Protein AF-S8B6W5-F1 (afdb_monomer_lite)

Radius of gyration: 23.23 Å; chains: 1; bounding box: 70×68×60 Å

InterPro domains:
  IPR003615 HNH nuclease [PF13391] (8-62)

pLDDT: mean 71.56, std 19.79, range [30.16, 94.44]

Sequence (259 aa):
MGEYLDSDLVVASHLFAWGHGQDAMDAIFGRKAQSELFSPRNGLLLPVHIEKVFDIGKLAIVPHLPESTCMSIETIKTWLLNEPRDYQVKILDQKWDRLDDRVYRLHPLTFRDLDGRKLQFRTSFRPSARYVYFHYCIQVLRHAWQHNEAKAGQRAADSLKHEDGRPFWCTPGRYLPKNMLLAFVEELGHEYKPLLQGASCPTVGNSDLLLEVAANQVKNRSSILDTNQEAPEDEQSTDDDGSNGDDLSFEYSSWVEKD

Organism: Penicillium oxalicum (strain 114-2 / CGMCC 5302) (NCBI:txid933388)

Foldseek 3Di:
DADDDDPVQKDWAFLQDCVVPQVLVCLWFNDDPDRCSPPLQGTDIDGPLVSLCLLLLQKAKEFQFDPVCLQPQVRLVVQVPDAPTKIAMAGLDPPDPQQCPASDPPDNHGVVNRHSGIDDDPDSRDHHPLSSLLSNLLSLLSQQVVVCVVDVDDQSLQSQADVVSAHPYQHQADRGALLLQVLSVVSRDDPCVRVSSHHDDPDPRDNVSSVVSSVCSSVVSVVVVVVPPDDDDPDDDDDDDDDDDDDDDDDDDDDDDDD

Secondary structure (DSSP, 8-state):
--S---GGGEEEEESS-GGGHHHHHHHHH---SS--TTSGGGEEEEEHHHHHHHHTTSEEEEE---TTTTT-HHHHHHHHHSSSPPEEEEES-TT-TTTTSBSSTTS--BSGGGTTPBPP-SSS----HHHHHHHHHHHHHHHHHHHHTT-TT--HHHHTB-TTS-BS------SB-HHHHHHHHHHH-S--TTGGGGB-S-----HHHHHHHHHHHHHHHHHHHHTTS------------------------------

Structure (mmCIF, N/CA/C/O backbone):
data_AF-S8B6W5-F1
#
_entry.id   AF-S8B6W5-F1
#
loop_
_atom_site.group_PDB
_atom_site.id
_atom_site.type_symbol
_atom_site.label_atom_id
_atom_site.label_alt_id
_atom_site.label_comp_id
_atom_site.label_asym_id
_atom_site.label_entity_id
_atom_site.label_seq_id
_atom_site.pdbx_PDB_ins_code
_atom_site.Cartn_x
_atom_site.Cartn_y
_atom_site.Cartn_z
_atom_site.occupancy
_atom_site.B_iso_or_equiv
_atom_site.auth_seq_id
_atom_site.auth_comp_id
_atom_site.auth_asym_id
_atom_site.auth_atom_id
_atom_site.pdbx_PDB_model_num
ATOM 1 N N . MET A 1 1 ? -7.396 -2.312 -14.404 1.00 62.31 1 MET A N 1
ATOM 2 C CA . MET A 1 1 ? -7.922 -2.306 -13.015 1.00 62.31 1 MET A CA 1
ATOM 3 C C . MET A 1 1 ? -9.309 -1.679 -13.066 1.00 62.31 1 MET A C 1
ATOM 5 O O . MET A 1 1 ? -9.377 -0.463 -13.177 1.00 62.31 1 MET A O 1
ATOM 9 N N . GLY A 1 2 ? -10.379 -2.485 -13.094 1.00 70.88 2 GLY A N 1
ATOM 10 C CA . GLY A 1 2 ? -11.766 -2.006 -13.276 1.00 70.88 2 GLY A CA 1
ATOM 11 C C . GLY A 1 2 ? -12.591 -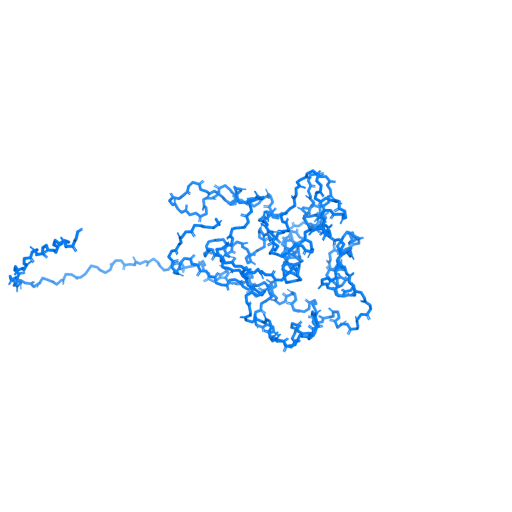2.752 -14.334 1.00 70.88 2 GLY A C 1
ATOM 12 O O . GLY A 1 2 ? -13.804 -2.579 -14.403 1.00 70.88 2 GLY A O 1
ATOM 13 N N . GLU A 1 3 ? -11.942 -3.604 -15.124 1.00 78.62 3 GLU A N 1
ATOM 14 C CA . GLU A 1 3 ? -12.577 -4.456 -16.133 1.00 78.62 3 GLU A CA 1
ATOM 15 C C . GLU A 1 3 ? -13.276 -5.670 -15.500 1.00 78.62 3 GLU A C 1
ATOM 17 O O . GLU A 1 3 ? -12.965 -6.067 -14.373 1.00 78.62 3 GLU A O 1
ATOM 22 N N . TYR A 1 4 ? -14.239 -6.248 -16.226 1.00 80.56 4 TYR A N 1
ATOM 23 C CA . TYR A 1 4 ? -14.766 -7.572 -15.898 1.00 80.56 4 TYR A CA 1
ATOM 24 C C . TYR A 1 4 ? -13.716 -8.614 -16.272 1.00 80.56 4 TYR A C 1
ATOM 26 O O . TYR A 1 4 ? -13.235 -8.627 -17.401 1.00 80.56 4 TYR A O 1
ATOM 34 N N . LEU A 1 5 ? -13.370 -9.456 -15.309 1.00 84.44 5 LEU A N 1
ATOM 35 C CA . LEU A 1 5 ? -12.500 -10.607 -15.484 1.00 84.44 5 LEU A CA 1
ATOM 36 C C . LEU A 1 5 ? -13.238 -11.829 -14.953 1.00 84.44 5 LEU A C 1
ATOM 38 O O . LEU A 1 5 ? -14.066 -11.696 -14.043 1.00 84.44 5 LEU A O 1
ATOM 42 N N . ASP A 1 6 ? -12.909 -12.989 -15.503 1.00 86.75 6 ASP A N 1
ATOM 43 C CA . ASP A 1 6 ? -13.403 -14.260 -14.996 1.00 86.75 6 ASP A CA 1
ATOM 44 C C . ASP A 1 6 ? -12.925 -14.481 -13.554 1.00 86.75 6 ASP A C 1
ATOM 46 O O . ASP A 1 6 ? -11.891 -13.958 -13.121 1.00 86.75 6 ASP A O 1
ATOM 50 N N . SER A 1 7 ? -13.727 -15.196 -12.763 1.00 87.19 7 SER A N 1
ATOM 51 C CA . SER A 1 7 ? -13.508 -15.313 -11.316 1.00 87.19 7 SER A CA 1
ATOM 52 C C . SER A 1 7 ? -12.195 -16.006 -10.954 1.00 87.19 7 SER A C 1
ATOM 54 O O . SER A 1 7 ? -11.625 -15.721 -9.908 1.00 87.19 7 SER A O 1
ATOM 56 N N . ASP A 1 8 ? -11.718 -16.902 -11.812 1.00 90.38 8 ASP A N 1
ATOM 57 C CA . ASP A 1 8 ? -10.438 -17.606 -11.699 1.00 90.38 8 ASP A CA 1
ATOM 58 C C . ASP A 1 8 ? -9.225 -16.692 -11.945 1.00 90.38 8 ASP A C 1
ATOM 60 O O . ASP A 1 8 ? -8.121 -16.978 -11.481 1.00 90.38 8 ASP A O 1
ATOM 64 N N . LEU A 1 9 ? -9.427 -15.550 -12.607 1.00 90.00 9 LEU A N 1
ATOM 65 C CA . LEU A 1 9 ? -8.389 -14.556 -12.874 1.00 90.00 9 LEU A CA 1
ATOM 66 C C . LEU A 1 9 ? -8.309 -13.454 -11.809 1.00 90.00 9 LEU A C 1
ATOM 68 O O . LEU A 1 9 ? -7.485 -12.542 -11.946 1.00 90.00 9 LEU A O 1
ATOM 72 N N . VAL A 1 10 ? -9.118 -13.521 -10.745 1.00 91.88 10 VAL A N 1
ATOM 73 C CA . VAL A 1 10 ? -9.193 -12.505 -9.684 1.00 91.88 10 VAL A CA 1
ATOM 74 C C . VAL A 1 10 ? -8.982 -13.125 -8.304 1.00 91.88 10 VAL A C 1
ATOM 76 O O . VAL A 1 10 ? -9.599 -14.121 -7.946 1.00 91.88 10 VAL A O 1
ATOM 79 N N . VAL A 1 11 ? -8.148 -12.485 -7.483 1.00 93.31 11 VAL A N 1
ATOM 80 C CA . VAL A 1 11 ? -7.807 -12.929 -6.126 1.00 93.31 11 VAL A CA 1
ATOM 81 C C . VAL A 1 11 ? -8.110 -11.833 -5.108 1.00 93.31 11 VAL A C 1
ATOM 83 O O . VAL A 1 11 ? -7.894 -10.644 -5.353 1.00 93.31 11 VAL A O 1
ATOM 86 N N . ALA A 1 12 ? -8.594 -12.242 -3.932 1.00 92.75 12 ALA A N 1
ATOM 87 C CA . ALA A 1 12 ? -8.722 -11.384 -2.759 1.00 92.75 12 ALA A CA 1
ATOM 88 C C . ALA A 1 12 ? -7.369 -11.248 -2.039 1.00 92.75 12 ALA A C 1
ATOM 90 O O . ALA A 1 12 ? -7.052 -11.975 -1.094 1.00 92.75 12 ALA A O 1
ATOM 91 N N . SER A 1 13 ? -6.564 -10.295 -2.501 1.00 93.44 13 SER A N 1
ATOM 92 C CA . SER A 1 13 ? -5.251 -9.989 -1.942 1.00 93.44 13 SER A CA 1
ATOM 93 C C . SER A 1 13 ? -5.382 -9.302 -0.585 1.00 93.44 13 SER A C 1
ATOM 95 O O . SER A 1 13 ? -5.996 -8.239 -0.474 1.00 93.44 13 SER A O 1
ATOM 97 N N . HIS A 1 14 ? -4.750 -9.869 0.441 1.00 93.31 14 HIS A N 1
ATOM 98 C CA . HIS A 1 14 ? -4.708 -9.289 1.785 1.00 93.31 14 HIS A CA 1
ATOM 99 C C . HIS A 1 14 ? -3.591 -8.243 1.911 1.00 93.31 14 HIS A C 1
ATOM 101 O O . HIS A 1 14 ? -2.459 -8.489 1.488 1.00 93.31 14 HIS A O 1
ATOM 107 N N . LEU A 1 15 ? -3.897 -7.107 2.544 1.00 93.38 15 LEU A N 1
ATOM 108 C CA . LEU A 1 15 ? -2.944 -6.032 2.848 1.00 93.38 15 LEU A CA 1
ATOM 109 C C . LEU A 1 15 ? -2.108 -6.364 4.094 1.00 93.38 15 LEU A C 1
ATOM 111 O O . LEU A 1 15 ? -0.880 -6.289 4.074 1.00 93.38 15 LEU A O 1
ATOM 115 N N . PHE A 1 16 ? -2.774 -6.778 5.170 1.00 91.94 16 PHE A N 1
ATOM 116 C CA . PHE A 1 16 ? -2.162 -7.439 6.317 1.00 91.94 16 PHE A CA 1
ATOM 117 C C . PHE A 1 16 ? -2.365 -8.946 6.176 1.00 91.94 16 PHE A C 1
ATOM 119 O O . PHE A 1 16 ? -3.510 -9.401 6.077 1.00 91.94 16 PHE A O 1
ATOM 126 N N . ALA A 1 17 ? -1.275 -9.716 6.140 1.00 90.75 17 ALA A N 1
ATOM 127 C CA . ALA A 1 17 ? -1.352 -11.145 5.868 1.00 90.75 17 ALA A CA 1
ATOM 128 C C . ALA A 1 17 ? -2.158 -11.882 6.949 1.00 90.75 17 ALA A C 1
ATOM 130 O O . ALA A 1 17 ? -1.904 -11.751 8.147 1.00 90.75 17 ALA A O 1
ATOM 131 N N . TRP A 1 18 ? -3.122 -12.693 6.509 1.00 88.62 18 TRP A N 1
ATOM 132 C CA . TRP A 1 18 ? -4.035 -13.406 7.404 1.00 88.62 18 TRP A CA 1
ATOM 133 C C . TRP A 1 18 ? -3.310 -14.363 8.363 1.00 88.62 18 TRP A C 1
ATOM 135 O O . TRP A 1 18 ? -3.776 -14.567 9.481 1.00 88.62 18 TRP A O 1
ATOM 145 N N . GLY A 1 19 ? -2.148 -14.893 7.959 1.00 87.88 19 GLY A N 1
ATOM 146 C CA . GLY A 1 19 ? -1.342 -15.825 8.754 1.00 87.88 19 GLY A CA 1
ATOM 147 C C . GLY A 1 19 ? -0.817 -15.254 10.076 1.00 87.88 19 GLY A C 1
ATOM 148 O O . GLY A 1 19 ? -0.463 -16.022 10.961 1.00 87.88 19 GLY A O 1
ATOM 149 N N . HIS A 1 20 ? -0.804 -13.929 10.251 1.00 87.12 20 HIS A N 1
ATOM 150 C CA . HIS A 1 20 ? -0.463 -13.310 11.537 1.00 87.12 20 HIS A CA 1
ATOM 151 C C . HIS A 1 20 ? -1.622 -13.334 12.545 1.00 87.12 20 HIS A C 1
ATOM 153 O O . HIS A 1 20 ? -1.403 -13.162 13.741 1.00 87.12 20 HIS A O 1
ATOM 159 N N . GLY A 1 21 ? -2.856 -13.546 12.080 1.00 90.31 21 GLY A N 1
ATOM 160 C CA . GLY A 1 21 ? -4.043 -13.605 12.927 1.00 90.31 21 GLY A CA 1
ATOM 161 C C . GLY A 1 21 ? -4.575 -12.242 13.392 1.00 90.31 21 GLY A C 1
ATOM 162 O O . GLY A 1 21 ? -3.959 -11.187 13.218 1.00 90.31 21 GLY A O 1
ATOM 163 N N . GLN A 1 22 ? -5.774 -12.269 13.986 1.00 91.19 22 GLN A N 1
ATOM 164 C CA . GLN A 1 22 ? -6.473 -11.066 14.453 1.00 91.19 22 GLN A CA 1
ATOM 165 C C . GLN A 1 22 ? -5.770 -10.438 15.663 1.00 91.19 22 GLN A C 1
ATOM 167 O O . GLN A 1 22 ? -5.745 -9.217 15.771 1.00 91.19 22 GLN A O 1
ATOM 172 N N . ASP A 1 23 ? -5.160 -11.244 16.535 1.00 87.19 23 ASP A N 1
ATOM 173 C CA . ASP A 1 23 ? -4.479 -10.748 17.735 1.00 87.19 23 ASP A CA 1
ATOM 174 C C . ASP A 1 23 ? -3.261 -9.884 17.387 1.00 87.19 23 ASP A C 1
ATOM 176 O O . ASP A 1 23 ? -3.079 -8.812 17.964 1.00 87.19 23 ASP A O 1
ATOM 180 N N . ALA A 1 24 ? -2.470 -10.290 16.387 1.00 85.75 24 ALA A N 1
ATOM 181 C CA . ALA A 1 24 ? -1.360 -9.481 15.886 1.00 85.75 24 ALA A CA 1
ATOM 182 C C . ALA A 1 24 ? -1.862 -8.186 15.229 1.00 85.75 24 ALA A C 1
ATOM 184 O O . ALA A 1 24 ? -1.311 -7.110 15.469 1.00 85.75 24 ALA A O 1
ATOM 185 N N . MET A 1 25 ? -2.944 -8.265 14.445 1.00 86.62 25 MET A N 1
ATOM 186 C CA . MET A 1 25 ? -3.579 -7.081 13.862 1.00 86.62 25 MET A CA 1
ATOM 187 C C . MET A 1 25 ? -4.049 -6.107 14.957 1.00 86.62 25 MET A C 1
ATOM 189 O O . MET A 1 25 ? -3.793 -4.906 14.871 1.00 86.62 25 MET A O 1
ATOM 193 N N . ASP A 1 26 ? -4.702 -6.603 16.004 1.00 85.81 26 ASP A N 1
ATOM 194 C CA . ASP A 1 26 ? -5.181 -5.790 17.123 1.00 85.81 26 ASP A CA 1
ATOM 195 C C . ASP A 1 26 ? -4.028 -5.184 17.930 1.00 85.81 26 ASP A C 1
ATOM 197 O O . ASP A 1 26 ? -4.123 -4.032 18.357 1.00 85.81 26 ASP A O 1
ATOM 201 N N . ALA A 1 27 ? -2.932 -5.922 18.115 1.00 81.88 27 ALA A N 1
ATOM 202 C CA . ALA A 1 27 ? -1.740 -5.432 18.800 1.00 81.88 27 ALA A CA 1
ATOM 203 C C . ALA A 1 27 ? -1.057 -4.285 18.033 1.00 81.88 27 ALA A C 1
ATOM 205 O O . ALA A 1 27 ? -0.579 -3.333 18.651 1.00 81.88 27 ALA A O 1
ATOM 206 N N . ILE A 1 28 ? -1.040 -4.350 16.696 1.00 78.00 28 ILE A N 1
ATOM 207 C CA . ILE A 1 28 ? -0.395 -3.348 15.831 1.00 78.00 28 ILE A CA 1
ATOM 208 C C . ILE A 1 28 ? -1.292 -2.122 15.613 1.00 78.00 28 ILE A C 1
ATOM 210 O O . ILE A 1 28 ? -0.843 -0.981 15.732 1.00 78.00 28 ILE A O 1
ATOM 214 N N . PHE A 1 29 ? -2.567 -2.337 15.281 1.00 81.88 29 PHE A N 1
ATOM 215 C CA . PHE A 1 29 ? -3.479 -1.271 14.841 1.00 81.88 29 PHE A CA 1
ATOM 216 C C . PHE A 1 29 ? -4.503 -0.841 15.897 1.00 81.88 29 PHE A C 1
ATOM 218 O O . PHE A 1 29 ? -5.319 0.052 15.630 1.00 81.88 29 PHE A O 1
ATOM 225 N N . GLY A 1 30 ? -4.487 -1.484 17.063 1.00 80.31 30 GLY A N 1
ATOM 226 C CA . GLY A 1 30 ? -5.489 -1.337 18.108 1.00 80.31 30 GLY A CA 1
ATOM 227 C C . GLY A 1 30 ? -6.753 -2.151 17.825 1.00 80.31 30 GLY A C 1
ATOM 228 O O . GLY A 1 30 ? -7.264 -2.182 16.698 1.00 80.31 30 GLY A O 1
ATOM 229 N N . ARG A 1 31 ? -7.296 -2.749 18.890 1.00 79.31 31 ARG A N 1
ATOM 230 C CA . ARG A 1 31 ? -8.543 -3.521 18.860 1.00 79.31 31 ARG A CA 1
ATOM 231 C C . ARG A 1 31 ? -9.713 -2.689 18.330 1.00 79.31 31 ARG A C 1
ATOM 233 O O . ARG A 1 31 ? -9.902 -1.527 18.705 1.00 79.31 31 ARG A O 1
ATOM 240 N N . LYS A 1 32 ? -10.525 -3.303 17.468 1.00 80.06 32 LYS A N 1
ATOM 241 C CA . LYS A 1 32 ? -11.784 -2.742 16.955 1.00 80.06 32 LYS A CA 1
ATOM 242 C C . LYS A 1 32 ? -12.995 -3.502 17.485 1.00 80.06 32 LYS A C 1
ATOM 244 O O . LYS A 1 32 ? -12.870 -4.583 18.041 1.00 80.06 32 LYS A O 1
ATOM 249 N N . ALA A 1 33 ? -14.174 -2.903 17.311 1.00 71.69 33 ALA A N 1
ATOM 250 C CA . ALA A 1 33 ? -15.443 -3.518 17.699 1.00 71.69 33 ALA A CA 1
ATOM 251 C C . ALA A 1 33 ? -15.781 -4.764 16.859 1.00 71.69 33 ALA A C 1
ATOM 253 O O . ALA A 1 33 ? -16.447 -5.666 17.350 1.00 71.69 33 ALA A O 1
ATOM 254 N N . GLN A 1 34 ? -15.318 -4.813 15.606 1.00 85.31 34 GLN A N 1
ATOM 255 C CA . GLN A 1 34 ? -15.460 -5.960 14.710 1.00 85.31 34 GLN A CA 1
ATOM 256 C C . GLN A 1 34 ? -14.081 -6.407 14.225 1.00 85.31 34 GLN A C 1
ATOM 258 O O . GLN A 1 34 ? -13.196 -5.571 14.028 1.00 85.31 34 GLN A O 1
ATOM 263 N N . SER A 1 35 ? -13.921 -7.717 14.026 1.00 89.56 35 SER A N 1
ATOM 264 C CA . SER A 1 35 ? -12.723 -8.297 13.414 1.00 89.56 35 SER A CA 1
ATOM 265 C C . SER A 1 35 ? -12.579 -7.782 11.983 1.00 89.56 35 SER A C 1
ATOM 267 O O . SER A 1 35 ? -13.519 -7.837 11.190 1.00 89.56 35 SER A O 1
ATOM 269 N N . GLU A 1 36 ? -11.397 -7.256 11.664 1.00 91.19 36 GLU A N 1
ATOM 270 C CA . GLU A 1 36 ? -11.115 -6.680 10.347 1.00 91.19 36 GLU A CA 1
ATOM 271 C C . GLU A 1 36 ? -10.209 -7.571 9.482 1.00 91.19 36 GLU A C 1
ATOM 273 O O . GLU A 1 36 ? -10.053 -7.266 8.298 1.00 91.19 36 GLU A O 1
ATOM 278 N N . LEU A 1 37 ? -9.685 -8.689 10.014 1.00 92.25 37 LEU A N 1
ATOM 279 C CA . LEU A 1 37 ? -8.745 -9.580 9.319 1.00 92.25 37 LEU A CA 1
ATOM 280 C C . LEU A 1 37 ? -9.267 -10.063 7.960 1.00 92.25 37 LEU A C 1
ATOM 282 O O . LEU A 1 37 ? -8.573 -9.912 6.958 1.00 92.25 37 LEU A O 1
ATOM 286 N N . PHE A 1 38 ? -10.505 -10.564 7.932 1.00 92.81 38 PHE A N 1
ATOM 287 C CA . PHE A 1 38 ? -11.199 -11.041 6.726 1.00 92.81 38 PHE A CA 1
ATOM 288 C C . PHE A 1 38 ? -12.251 -10.047 6.217 1.00 92.81 38 PHE A C 1
ATOM 290 O O . PHE A 1 38 ? -13.186 -10.408 5.505 1.00 92.81 38 PHE A O 1
ATOM 297 N N . SER A 1 39 ? -12.134 -8.780 6.614 1.00 92.94 39 SER A N 1
ATOM 298 C CA . SER A 1 39 ? -13.048 -7.735 6.159 1.00 92.94 39 SER A CA 1
ATOM 299 C C . SER A 1 39 ? -12.585 -7.147 4.822 1.00 92.94 39 SER A C 1
ATOM 301 O O . SER A 1 39 ? -11.380 -7.102 4.549 1.00 92.94 39 SER A O 1
ATOM 303 N N . PRO A 1 40 ? -13.494 -6.549 4.027 1.00 91.94 40 PRO A N 1
ATOM 304 C CA . PRO A 1 40 ? -13.115 -5.806 2.822 1.00 91.94 40 PRO A CA 1
ATOM 305 C C . PRO A 1 40 ? -12.208 -4.598 3.114 1.00 91.94 40 PRO A C 1
ATOM 307 O O . PRO A 1 40 ? -11.667 -3.990 2.194 1.00 91.94 40 PRO A O 1
ATOM 310 N N . ARG A 1 41 ? -12.014 -4.233 4.390 1.00 91.75 41 ARG A N 1
ATOM 311 C CA . ARG A 1 41 ? -11.084 -3.174 4.784 1.00 91.75 41 ARG A CA 1
ATOM 312 C C . ARG A 1 41 ? -9.626 -3.624 4.690 1.00 91.75 41 ARG A C 1
ATOM 314 O O . ARG A 1 41 ? -8.772 -2.767 4.484 1.00 91.75 41 ARG A O 1
ATOM 321 N N . ASN A 1 42 ? -9.342 -4.918 4.840 1.00 94.44 42 ASN A N 1
ATOM 322 C CA . ASN A 1 42 ? -7.991 -5.490 4.816 1.00 94.44 42 ASN A CA 1
ATOM 323 C C . ASN A 1 42 ? -7.630 -6.137 3.463 1.00 94.44 42 ASN A C 1
ATOM 325 O O . ASN A 1 42 ? -6.625 -6.837 3.358 1.00 94.44 42 ASN A O 1
ATOM 329 N N . GLY A 1 43 ? -8.428 -5.925 2.415 1.00 92.81 43 GLY A N 1
ATOM 330 C CA . GLY A 1 43 ? -8.213 -6.608 1.144 1.00 92.81 43 GLY A CA 1
ATOM 331 C C . GLY A 1 43 ? -8.515 -5.773 -0.088 1.00 92.81 43 GLY A C 1
ATOM 332 O O . GLY A 1 43 ? -9.204 -4.753 -0.033 1.00 92.81 43 GLY A O 1
ATOM 333 N N . LEU A 1 44 ? -7.982 -6.243 -1.211 1.00 93.25 44 LEU A N 1
ATOM 334 C CA . LEU A 1 44 ? -8.244 -5.749 -2.555 1.00 93.25 44 LEU A CA 1
ATOM 335 C C . LEU A 1 44 ? -8.532 -6.934 -3.474 1.00 93.25 44 LEU A C 1
ATOM 337 O O . LEU A 1 44 ? -7.862 -7.958 -3.393 1.00 93.25 44 LEU A O 1
ATOM 341 N N . LEU A 1 45 ? -9.501 -6.776 -4.373 1.00 92.50 45 LEU A N 1
ATOM 342 C CA . LEU A 1 45 ? -9.664 -7.700 -5.492 1.00 92.50 45 LEU A CA 1
ATOM 343 C C . LEU A 1 45 ? -8.687 -7.289 -6.588 1.00 92.50 45 LEU A C 1
ATOM 345 O O . LEU A 1 45 ? -8.804 -6.192 -7.139 1.00 92.50 45 LEU A O 1
ATOM 349 N N . LEU A 1 46 ? -7.715 -8.152 -6.867 1.00 92.56 46 LEU A N 1
ATOM 350 C CA . LEU A 1 46 ? -6.663 -7.910 -7.844 1.00 92.56 46 LEU A CA 1
ATOM 351 C C . LEU A 1 46 ? -6.630 -9.040 -8.874 1.00 92.56 46 LEU A C 1
ATOM 353 O O . LEU A 1 46 ? -6.839 -10.197 -8.516 1.00 92.56 46 LEU A O 1
ATOM 357 N N . PRO A 1 47 ? -6.331 -8.734 -10.144 1.00 92.62 47 PRO A N 1
ATOM 358 C CA . PRO A 1 47 ? -6.023 -9.767 -11.119 1.00 92.62 47 PRO A CA 1
ATOM 359 C C . PRO A 1 47 ? -4.795 -10.577 -10.695 1.00 92.62 47 PRO A C 1
ATOM 361 O O . PRO A 1 47 ? -3.821 -9.982 -10.229 1.00 92.62 47 PRO A O 1
ATOM 364 N N . VAL A 1 48 ? -4.799 -11.895 -10.916 1.00 92.44 48 VAL A N 1
ATOM 365 C CA . VAL A 1 48 ? -3.727 -12.821 -10.476 1.00 92.44 48 VAL A CA 1
ATOM 366 C C . VAL A 1 48 ? -2.331 -12.338 -10.891 1.00 92.44 48 VAL A C 1
ATOM 368 O O . VAL A 1 48 ? -1.385 -12.392 -10.112 1.00 92.44 48 VAL A O 1
ATOM 371 N N . HIS A 1 49 ? -2.178 -11.819 -12.111 1.00 91.62 49 HIS A N 1
ATOM 372 C CA . HIS A 1 49 ? -0.882 -11.332 -12.601 1.00 91.62 49 HIS A CA 1
ATOM 373 C C . HIS A 1 49 ? -0.393 -10.067 -11.885 1.00 91.62 49 HIS A C 1
ATOM 375 O O . HIS A 1 49 ? 0.810 -9.887 -11.721 1.00 91.62 49 HIS A O 1
ATOM 381 N N . ILE A 1 50 ? -1.311 -9.200 -11.451 1.00 93.31 50 ILE A N 1
ATOM 382 C CA . ILE A 1 50 ? -0.981 -7.989 -10.691 1.00 93.31 50 ILE A CA 1
ATOM 383 C C . ILE A 1 50 ? -0.716 -8.348 -9.230 1.00 93.31 50 ILE A C 1
ATOM 385 O O . ILE A 1 50 ? 0.213 -7.810 -8.638 1.00 93.31 50 ILE A O 1
ATOM 389 N N . GLU A 1 51 ? -1.499 -9.266 -8.663 1.00 93.81 51 GLU A N 1
ATOM 390 C CA . GLU A 1 51 ? -1.341 -9.743 -7.287 1.00 93.81 51 GLU A CA 1
ATOM 391 C C . GLU A 1 51 ? 0.051 -10.347 -7.058 1.00 93.81 51 GLU A C 1
ATOM 393 O O . GLU A 1 51 ? 0.748 -9.921 -6.140 1.00 93.81 51 GLU A O 1
ATOM 398 N N . LYS A 1 52 ? 0.541 -11.181 -7.983 1.00 91.56 52 LYS A N 1
ATOM 399 C CA . LYS A 1 52 ? 1.908 -11.727 -7.922 1.00 91.56 52 LYS A CA 1
ATOM 400 C C . LYS A 1 52 ? 2.975 -10.639 -7.800 1.00 91.56 52 LYS A C 1
ATOM 402 O O . LYS A 1 52 ? 3.928 -10.785 -7.044 1.00 91.56 52 LYS A O 1
ATOM 407 N N . VAL A 1 53 ? 2.818 -9.544 -8.545 1.00 92.00 53 VAL A N 1
ATOM 408 C CA . VAL A 1 53 ? 3.770 -8.419 -8.578 1.00 92.00 53 VAL A CA 1
ATOM 409 C C . VAL A 1 53 ? 3.616 -7.503 -7.357 1.00 92.00 53 VAL A C 1
ATOM 411 O O . VAL A 1 53 ? 4.596 -6.940 -6.859 1.00 92.00 53 VAL A O 1
ATOM 414 N N . PHE A 1 54 ? 2.391 -7.389 -6.846 1.00 92.00 54 PHE A N 1
ATOM 415 C CA . PHE A 1 54 ? 2.068 -6.718 -5.592 1.00 92.00 54 PHE A CA 1
ATOM 416 C C . PHE A 1 54 ? 2.713 -7.413 -4.393 1.00 92.00 54 PHE A C 1
ATOM 418 O O . PHE A 1 54 ? 3.304 -6.750 -3.540 1.00 92.00 54 PHE A O 1
ATOM 425 N N . ASP A 1 55 ? 2.687 -8.742 -4.375 1.00 89.56 55 ASP A N 1
ATOM 426 C CA . ASP A 1 55 ? 3.204 -9.557 -3.280 1.00 89.56 55 ASP A CA 1
ATOM 427 C C . ASP A 1 55 ? 4.730 -9.528 -3.163 1.00 89.56 55 ASP A C 1
ATOM 429 O O . ASP A 1 55 ? 5.262 -9.478 -2.047 1.00 89.56 55 ASP A O 1
ATOM 433 N N . ILE A 1 56 ? 5.433 -9.458 -4.297 1.00 87.44 56 ILE A N 1
ATOM 434 C CA . ILE A 1 56 ? 6.900 -9.331 -4.348 1.00 87.44 56 ILE A CA 1
ATOM 435 C C . ILE A 1 56 ? 7.416 -7.895 -4.208 1.00 87.44 56 ILE A C 1
ATOM 437 O O . ILE A 1 56 ? 8.626 -7.672 -4.293 1.00 87.44 56 ILE A O 1
ATOM 441 N N . GLY A 1 57 ? 6.526 -6.920 -4.014 1.00 86.94 57 GLY A N 1
ATOM 442 C CA . GLY A 1 57 ? 6.879 -5.533 -3.704 1.00 86.94 57 GLY A CA 1
ATOM 443 C C . GLY A 1 57 ? 7.455 -4.711 -4.838 1.00 86.94 57 GLY A C 1
ATOM 444 O O . GLY A 1 57 ? 8.138 -3.722 -4.581 1.00 86.94 57 GLY A O 1
ATOM 445 N N . LYS A 1 58 ? 7.163 -5.066 -6.092 1.00 89.50 58 LYS A N 1
ATOM 446 C CA . LYS A 1 58 ? 7.503 -4.200 -7.233 1.00 89.50 58 LYS A CA 1
ATOM 447 C C . LYS A 1 58 ? 6.525 -3.034 -7.384 1.00 89.50 58 LYS A C 1
ATOM 449 O O . LYS A 1 58 ? 6.891 -1.993 -7.927 1.00 89.50 58 LYS A O 1
ATOM 454 N N . LEU A 1 59 ? 5.308 -3.177 -6.854 1.00 91.19 59 LEU A N 1
ATOM 455 C CA . LEU A 1 59 ? 4.298 -2.122 -6.823 1.00 91.19 59 LEU A CA 1
ATOM 456 C C . LEU A 1 59 ? 3.696 -1.945 -5.425 1.00 91.19 59 LEU A C 1
ATOM 458 O O . LEU A 1 59 ? 3.631 -2.878 -4.625 1.00 91.19 59 LEU A O 1
ATOM 462 N N . ALA A 1 60 ? 3.200 -0.743 -5.154 1.00 91.19 60 ALA A N 1
ATOM 463 C CA . ALA A 1 60 ? 2.424 -0.412 -3.970 1.00 91.19 60 ALA A CA 1
ATOM 464 C C . ALA A 1 60 ? 1.150 0.350 -4.343 1.00 91.19 60 ALA A C 1
ATOM 466 O O . ALA A 1 60 ? 1.043 0.948 -5.412 1.00 91.19 60 ALA A O 1
ATOM 467 N N . ILE A 1 61 ? 0.180 0.341 -3.433 1.00 92.06 61 ILE A N 1
ATOM 468 C CA . ILE A 1 61 ? -1.028 1.156 -3.543 1.00 92.06 61 ILE A CA 1
ATOM 469 C C . ILE A 1 61 ? -0.847 2.398 -2.675 1.00 92.06 61 ILE A C 1
ATOM 471 O O . ILE A 1 61 ? -0.536 2.286 -1.489 1.00 92.06 61 ILE A O 1
ATOM 475 N N . VAL A 1 62 ? -1.047 3.572 -3.266 1.00 88.38 62 VAL A N 1
ATOM 476 C CA . VAL A 1 62 ? -0.902 4.883 -2.614 1.00 88.38 62 VAL A CA 1
ATOM 477 C C . VAL A 1 62 ? -2.182 5.715 -2.784 1.00 88.38 62 VAL A C 1
ATOM 479 O O . VAL A 1 62 ? -3.046 5.334 -3.580 1.00 88.38 62 VAL A O 1
ATOM 482 N N . PRO A 1 63 ? -2.389 6.818 -2.042 1.00 88.38 63 PRO A N 1
ATOM 483 C CA . PRO A 1 63 ? -3.548 7.681 -2.215 1.00 88.38 63 PRO A CA 1
ATOM 484 C C . PRO A 1 63 ? -3.524 8.287 -3.613 1.00 88.38 63 PRO A C 1
ATOM 486 O O . PRO A 1 63 ? -2.467 8.688 -4.099 1.00 88.38 63 PRO A O 1
ATOM 489 N N . HIS A 1 64 ? -4.685 8.390 -4.252 1.00 88.69 64 HIS A N 1
ATOM 490 C CA . HIS A 1 64 ? -4.791 9.152 -5.488 1.00 88.69 64 HIS A CA 1
ATOM 491 C C . HIS A 1 64 ? -4.966 10.630 -5.143 1.00 88.69 64 HIS A C 1
ATOM 493 O O . HIS A 1 64 ? -6.041 11.047 -4.709 1.00 88.69 64 HIS A O 1
ATOM 499 N N . LEU A 1 65 ? -3.894 11.405 -5.297 1.00 83.50 65 LEU A N 1
ATOM 500 C CA . LEU A 1 65 ? -3.871 12.839 -5.023 1.00 83.50 65 LEU A CA 1
ATOM 501 C C . LEU A 1 65 ? -3.503 13.603 -6.300 1.00 83.50 65 LEU A C 1
ATOM 503 O O . LEU A 1 65 ? -2.702 13.097 -7.087 1.00 83.50 65 LEU A O 1
ATOM 507 N N . PRO A 1 66 ? -4.030 14.824 -6.507 1.00 79.06 66 PRO A N 1
ATOM 508 C CA . PRO A 1 66 ? -3.624 15.656 -7.634 1.00 79.06 66 PRO A CA 1
ATOM 509 C C . PRO A 1 66 ? -2.124 15.943 -7.569 1.00 79.06 66 PRO A C 1
ATOM 511 O O . PRO A 1 66 ? -1.645 16.417 -6.543 1.00 79.06 66 PRO A O 1
ATOM 514 N N . GLU A 1 67 ? -1.395 15.712 -8.657 1.00 70.81 67 GLU A N 1
ATOM 515 C CA . GLU A 1 67 ? 0.070 15.848 -8.707 1.00 70.81 67 GLU A CA 1
ATOM 516 C C . GLU A 1 67 ? 0.559 17.242 -8.281 1.00 70.81 67 GLU A C 1
ATOM 518 O O . GLU A 1 67 ? 1.530 17.374 -7.544 1.00 70.81 67 GLU A O 1
ATOM 523 N N . SER A 1 68 ? -0.191 18.290 -8.627 1.00 68.69 68 SER A N 1
ATOM 524 C CA . SER A 1 68 ? 0.114 19.676 -8.253 1.00 68.69 68 SER A CA 1
ATOM 525 C C . SER A 1 68 ? -0.025 19.980 -6.757 1.00 68.69 68 SER A C 1
ATOM 527 O O . SER A 1 68 ? 0.524 20.971 -6.278 1.00 68.69 68 SER A O 1
ATOM 529 N N . THR A 1 69 ? -0.776 19.168 -6.005 1.00 66.12 69 THR A N 1
ATOM 530 C CA . THR A 1 69 ? -1.086 19.429 -4.588 1.00 66.12 69 THR A CA 1
ATOM 531 C C . THR A 1 69 ? -0.944 18.201 -3.695 1.00 66.12 69 THR A C 1
ATOM 533 O O . THR A 1 69 ? -1.331 18.251 -2.527 1.00 66.12 69 THR A O 1
ATOM 536 N N . CYS A 1 70 ? -0.352 17.113 -4.191 1.00 64.56 70 CYS A N 1
ATOM 537 C CA . CYS A 1 70 ? -0.202 15.849 -3.467 1.00 64.56 70 CYS A CA 1
ATOM 538 C C . CYS A 1 70 ? 0.580 16.002 -2.152 1.00 64.56 70 CYS A C 1
ATOM 540 O O . CYS A 1 70 ? 0.422 15.199 -1.237 1.00 64.56 70 CYS A O 1
ATOM 542 N N . MET A 1 71 ? 1.354 17.085 -2.038 1.00 62.31 71 MET A N 1
ATOM 543 C CA . MET A 1 71 ? 2.153 17.447 -0.868 1.00 62.31 71 MET A CA 1
ATOM 544 C C . MET A 1 71 ? 1.469 18.447 0.078 1.00 62.31 71 MET A C 1
ATOM 546 O O . MET A 1 71 ? 2.026 18.780 1.125 1.00 62.31 71 MET A O 1
ATOM 550 N N . SER A 1 72 ? 0.287 18.963 -0.268 1.00 71.19 72 SER A N 1
ATOM 551 C CA . SER A 1 72 ? -0.449 19.887 0.594 1.00 71.19 72 SER A CA 1
ATOM 552 C C . SER A 1 72 ? -1.129 19.128 1.729 1.00 71.19 72 SER A C 1
ATOM 554 O O . SER A 1 72 ? -1.905 18.195 1.512 1.00 71.19 72 SER A O 1
ATOM 556 N N . ILE A 1 73 ? -0.895 19.586 2.962 1.00 69.56 73 ILE A N 1
ATOM 557 C CA . ILE A 1 73 ? -1.574 19.073 4.161 1.00 69.56 73 ILE A CA 1
ATOM 558 C C . ILE A 1 73 ? -3.097 19.159 3.995 1.00 69.56 73 ILE A C 1
ATOM 560 O O . ILE A 1 73 ? -3.816 18.283 4.472 1.00 69.56 73 ILE A O 1
ATOM 564 N N . GLU A 1 74 ? -3.595 20.198 3.327 1.00 75.75 74 GLU A N 1
ATOM 565 C CA . GLU A 1 74 ? -5.024 20.396 3.086 1.00 75.75 74 GLU A CA 1
ATOM 566 C C . GLU A 1 74 ? -5.591 19.356 2.117 1.00 75.75 74 GLU A C 1
ATOM 568 O O . GLU A 1 74 ? -6.612 18.735 2.416 1.00 75.75 74 GLU A O 1
ATOM 573 N N . THR A 1 75 ? -4.889 19.077 1.016 1.00 77.19 75 THR A N 1
ATOM 574 C CA . THR A 1 75 ? -5.262 18.030 0.053 1.00 77.19 75 THR A CA 1
ATOM 575 C C . THR A 1 75 ? -5.313 16.661 0.724 1.00 77.19 75 THR A C 1
ATOM 577 O O . THR A 1 75 ? -6.273 15.910 0.558 1.00 77.19 75 THR A O 1
ATOM 580 N N . ILE A 1 76 ? -4.320 16.355 1.558 1.00 73.75 76 ILE A N 1
ATOM 581 C CA . ILE A 1 76 ? -4.252 15.089 2.291 1.00 73.75 76 ILE A CA 1
ATOM 582 C C . ILE A 1 76 ? -5.373 14.977 3.329 1.00 73.75 76 ILE A C 1
ATOM 584 O O . ILE A 1 76 ? -6.003 13.926 3.443 1.00 73.75 76 ILE A O 1
ATOM 588 N N . LYS A 1 77 ? -5.646 16.047 4.086 1.00 75.00 77 LYS A N 1
ATOM 589 C CA . LYS A 1 77 ? -6.772 16.089 5.033 1.00 75.00 77 LYS A CA 1
ATOM 590 C C . LYS A 1 77 ? -8.103 15.896 4.318 1.00 75.00 77 LYS A C 1
ATOM 592 O O . LYS A 1 77 ? -8.940 15.140 4.798 1.00 75.00 77 LYS A O 1
ATOM 597 N N . THR A 1 78 ? -8.269 16.536 3.167 1.00 82.38 78 THR A N 1
ATOM 598 C CA . THR A 1 78 ? -9.467 16.404 2.334 1.00 82.38 78 THR A CA 1
ATOM 599 C C . THR A 1 78 ? -9.639 14.958 1.880 1.00 82.38 78 THR A C 1
ATOM 601 O O . THR A 1 78 ? -10.691 14.371 2.100 1.00 82.38 78 THR A O 1
ATOM 604 N N . TRP A 1 79 ? -8.582 14.326 1.362 1.00 84.44 79 TRP A N 1
ATOM 605 C CA . TRP A 1 79 ? -8.608 12.905 1.007 1.00 84.44 79 TRP A CA 1
ATOM 606 C C . TRP A 1 79 ? -8.921 11.993 2.205 1.00 84.44 79 TRP A C 1
ATOM 608 O O . TRP A 1 79 ? -9.680 11.038 2.080 1.00 84.44 79 TRP A O 1
ATOM 618 N N . LEU A 1 80 ? -8.372 12.294 3.384 1.00 78.12 80 LEU A N 1
ATOM 619 C CA . LEU A 1 80 ? -8.618 11.536 4.612 1.00 78.12 80 LEU A CA 1
ATOM 620 C C . LEU A 1 80 ? -10.084 11.573 5.053 1.00 78.12 80 LEU A C 1
ATOM 622 O O . LEU A 1 80 ? -10.596 10.553 5.527 1.00 78.12 80 LEU A O 1
ATOM 626 N N . LEU A 1 81 ? -10.716 12.741 4.926 1.00 78.44 81 LEU A N 1
ATOM 627 C CA . LEU A 1 81 ? -12.109 12.990 5.296 1.00 78.44 81 LEU A CA 1
ATOM 628 C C . LEU A 1 81 ? -13.100 12.520 4.223 1.00 78.44 81 LEU A C 1
ATOM 630 O O . LEU A 1 81 ? -14.246 12.228 4.553 1.00 78.44 81 LEU A O 1
ATOM 634 N N . ASN A 1 82 ? -12.664 12.410 2.969 1.00 81.31 82 ASN A N 1
ATOM 635 C CA . ASN A 1 82 ? -13.490 11.913 1.878 1.00 81.31 82 ASN A CA 1
ATOM 636 C C . ASN A 1 82 ? -13.654 10.391 1.972 1.00 81.31 82 ASN A C 1
ATOM 638 O O . ASN A 1 82 ? -12.692 9.633 1.850 1.00 81.31 82 ASN A O 1
ATOM 642 N N . GLU A 1 83 ? -14.892 9.932 2.140 1.00 79.81 83 GLU A N 1
ATOM 643 C CA . GLU A 1 83 ? -15.259 8.529 1.967 1.00 79.81 83 GLU A CA 1
ATOM 644 C C . GLU A 1 83 ? -16.291 8.414 0.832 1.00 79.81 83 GLU A C 1
ATOM 646 O O . GLU A 1 83 ? -17.289 9.135 0.853 1.00 79.81 83 GLU A O 1
ATOM 651 N N . PRO A 1 84 ? -16.077 7.540 -0.171 1.00 85.12 84 PRO A N 1
ATOM 652 C CA . PRO A 1 84 ? -14.980 6.577 -0.303 1.00 85.12 84 PRO A CA 1
ATOM 653 C C . PRO A 1 84 ? -13.636 7.208 -0.723 1.00 85.12 84 PRO A C 1
ATOM 655 O O . PRO A 1 84 ? -13.594 8.133 -1.527 1.00 85.12 84 PRO A O 1
ATOM 658 N N . ARG A 1 85 ? -12.525 6.661 -0.205 1.00 87.50 85 ARG A N 1
ATOM 659 C CA . ARG A 1 85 ? -11.161 7.091 -0.561 1.00 87.50 85 ARG A CA 1
ATOM 660 C C . ARG A 1 85 ? -10.724 6.510 -1.902 1.00 87.50 85 ARG A C 1
ATOM 662 O O . ARG A 1 85 ? -10.981 5.339 -2.191 1.00 87.50 85 ARG A O 1
ATOM 669 N N . ASP A 1 86 ? -10.003 7.322 -2.665 1.00 90.31 86 ASP A N 1
ATOM 670 C CA . ASP A 1 86 ? -9.423 6.937 -3.946 1.00 90.31 86 ASP A CA 1
ATOM 671 C C . ASP A 1 86 ? -7.932 6.611 -3.821 1.00 90.31 86 ASP A C 1
ATOM 673 O O . ASP A 1 86 ? -7.191 7.255 -3.074 1.00 90.31 86 ASP A O 1
ATOM 677 N N . TYR A 1 87 ? -7.494 5.616 -4.588 1.00 91.75 87 TYR A N 1
ATOM 678 C CA . TYR A 1 87 ? -6.138 5.074 -4.556 1.00 91.75 87 TYR A CA 1
ATOM 679 C C . TYR A 1 87 ? -5.576 4.940 -5.969 1.00 91.75 87 TYR A C 1
ATOM 681 O O . TYR A 1 87 ? -6.334 4.898 -6.938 1.00 91.75 87 TYR A O 1
ATOM 689 N N . GLN A 1 88 ? -4.258 4.838 -6.085 1.00 92.50 88 GLN A N 1
ATOM 690 C CA . GLN A 1 88 ? -3.550 4.589 -7.337 1.00 92.50 88 GLN A CA 1
ATOM 691 C C . GLN A 1 88 ? -2.410 3.590 -7.137 1.00 92.50 88 GLN A C 1
ATOM 693 O O . GLN A 1 88 ? -1.932 3.395 -6.017 1.00 92.50 88 GLN A O 1
ATOM 698 N N . VAL A 1 89 ? -1.978 2.964 -8.226 1.00 93.06 89 VAL A N 1
ATOM 699 C CA . VAL A 1 89 ? -0.784 2.114 -8.247 1.00 93.06 89 VAL A CA 1
ATOM 700 C C . VAL A 1 89 ? 0.460 2.991 -8.338 1.00 93.06 89 VAL A C 1
ATOM 702 O O . VAL A 1 89 ? 0.467 3.993 -9.052 1.00 93.06 89 VAL A O 1
ATOM 705 N N . LYS A 1 90 ? 1.520 2.595 -7.637 1.00 90.06 90 LYS A N 1
ATOM 706 C CA . LYS A 1 90 ? 2.858 3.149 -7.808 1.00 90.06 90 LYS A CA 1
ATOM 707 C C . LYS A 1 90 ? 3.880 2.032 -7.972 1.00 90.06 90 LYS A C 1
ATOM 709 O O . LYS A 1 90 ? 3.916 1.114 -7.154 1.00 90.06 90 LYS A O 1
ATOM 714 N N . ILE A 1 91 ? 4.706 2.118 -9.006 1.00 90.75 91 ILE A N 1
ATOM 715 C CA . ILE A 1 91 ? 5.853 1.235 -9.218 1.00 90.75 91 ILE A CA 1
ATOM 716 C C . ILE A 1 91 ? 7.003 1.715 -8.330 1.00 90.75 91 ILE A C 1
ATOM 718 O O . ILE A 1 91 ? 7.449 2.859 -8.443 1.00 90.75 91 ILE A O 1
ATOM 722 N N . LEU A 1 92 ? 7.463 0.838 -7.437 1.00 84.62 92 LEU A N 1
ATOM 723 C CA . LEU A 1 92 ? 8.559 1.131 -6.510 1.00 84.62 92 LEU A CA 1
ATOM 724 C C . LEU A 1 92 ? 9.924 0.889 -7.161 1.00 84.62 92 LEU A C 1
ATOM 726 O O . LEU A 1 92 ? 10.834 1.693 -6.991 1.00 84.62 92 LEU A O 1
ATOM 730 N N . ASP A 1 93 ? 10.045 -0.190 -7.936 1.00 84.44 93 ASP A N 1
ATOM 731 C CA . ASP A 1 93 ? 11.292 -0.578 -8.594 1.00 84.44 93 ASP A CA 1
ATOM 732 C C . ASP A 1 93 ? 11.282 -0.154 -10.068 1.00 84.44 93 ASP A C 1
ATOM 734 O O . ASP A 1 93 ? 10.824 -0.878 -10.951 1.00 84.44 93 ASP A O 1
ATOM 738 N N . GLN A 1 94 ? 11.801 1.045 -10.336 1.00 82.94 94 GLN A N 1
ATOM 739 C CA . GLN A 1 94 ? 11.919 1.597 -11.693 1.00 82.94 94 GLN A CA 1
ATOM 740 C C . GLN A 1 94 ? 13.005 0.914 -12.539 1.00 82.94 94 GLN A C 1
ATOM 742 O O . GLN A 1 94 ? 13.132 1.196 -13.730 1.00 82.94 94 GLN A O 1
ATOM 747 N N . LYS A 1 95 ? 13.817 0.042 -11.930 1.00 83.12 95 LYS A N 1
ATOM 748 C CA . LYS A 1 95 ? 14.885 -0.712 -12.599 1.00 83.12 95 LYS A CA 1
ATOM 749 C C . LYS A 1 95 ? 14.502 -2.170 -12.819 1.00 83.12 95 LYS A C 1
ATOM 751 O O . LYS A 1 95 ? 15.343 -2.945 -13.271 1.00 83.12 95 LYS A O 1
ATOM 756 N N . TRP A 1 96 ? 13.265 -2.538 -12.500 1.00 88.19 96 TRP A N 1
ATOM 757 C CA . TRP A 1 96 ? 12.772 -3.881 -12.712 1.00 88.19 96 TRP A CA 1
ATOM 758 C C . TRP A 1 96 ? 12.768 -4.206 -14.212 1.00 88.19 96 TRP A C 1
ATOM 760 O O . TRP A 1 96 ? 12.241 -3.463 -15.037 1.00 88.19 96 TRP A O 1
ATOM 770 N N . ASP A 1 97 ? 13.389 -5.324 -14.565 1.00 89.56 97 ASP A N 1
ATOM 771 C CA . ASP A 1 97 ? 13.618 -5.791 -15.935 1.00 89.56 97 ASP A CA 1
ATOM 772 C C . ASP A 1 97 ? 12.322 -6.098 -16.695 1.00 89.56 97 ASP A C 1
ATOM 774 O O . ASP A 1 97 ? 12.279 -6.004 -17.918 1.00 89.56 97 ASP A O 1
ATOM 778 N N . ARG A 1 98 ? 11.246 -6.397 -15.966 1.00 91.38 98 ARG A N 1
ATOM 779 C CA . ARG A 1 98 ? 9.940 -6.770 -16.520 1.00 91.38 98 ARG A CA 1
ATOM 780 C C . ARG A 1 98 ? 8.943 -5.615 -16.592 1.00 91.38 98 ARG A C 1
ATOM 782 O O . ARG A 1 98 ? 7.749 -5.845 -16.762 1.00 91.38 98 ARG A O 1
ATOM 789 N N . LEU A 1 99 ? 9.386 -4.363 -16.452 1.00 91.31 99 LEU A N 1
ATOM 790 C CA . LEU A 1 99 ? 8.477 -3.210 -16.540 1.00 91.31 99 LEU A CA 1
ATOM 791 C C . LEU A 1 99 ? 7.766 -3.123 -17.891 1.00 91.31 99 LEU A C 1
ATOM 793 O O . LEU A 1 99 ? 6.591 -2.764 -17.942 1.00 91.31 99 LEU A O 1
ATOM 797 N N . ASP A 1 100 ? 8.463 -3.481 -18.963 1.00 94.25 100 ASP A N 1
ATOM 798 C CA . ASP A 1 100 ? 7.930 -3.438 -20.324 1.00 94.25 100 ASP A CA 1
ATOM 799 C C . ASP A 1 100 ? 7.225 -4.753 -20.723 1.00 94.25 100 ASP A C 1
ATOM 801 O O . ASP A 1 100 ? 6.660 -4.852 -21.816 1.00 94.25 100 ASP A O 1
ATOM 805 N N . ASP A 1 101 ? 7.177 -5.746 -19.821 1.00 93.50 101 ASP A N 1
ATOM 806 C CA . ASP A 1 101 ? 6.379 -6.957 -20.010 1.00 93.50 101 ASP A CA 1
ATOM 807 C C . ASP A 1 101 ? 4.887 -6.620 -19.981 1.00 93.50 101 ASP A C 1
ATOM 809 O O . ASP A 1 101 ? 4.405 -5.809 -19.180 1.00 93.50 101 ASP A O 1
ATOM 813 N N . ARG A 1 102 ? 4.120 -7.323 -20.816 1.00 92.81 102 ARG A N 1
ATOM 814 C CA . ARG A 1 102 ? 2.659 -7.248 -20.789 1.00 92.81 102 ARG A CA 1
ATOM 815 C C . ARG A 1 102 ? 2.109 -7.908 -19.526 1.00 92.81 102 ARG A C 1
ATOM 817 O O . ARG A 1 102 ? 2.457 -9.044 -19.212 1.00 92.81 102 ARG A O 1
ATOM 824 N N . VAL A 1 103 ? 1.167 -7.235 -18.867 1.00 90.06 103 VAL A N 1
ATOM 825 C CA . VAL A 1 103 ? 0.418 -7.764 -17.713 1.00 90.06 103 VAL A CA 1
ATOM 826 C C . VAL A 1 103 ? -0.429 -8.969 -18.128 1.00 90.06 103 VAL A C 1
ATOM 828 O O . VAL A 1 103 ? -0.513 -9.950 -17.394 1.00 90.06 103 VAL A O 1
ATOM 831 N N . TYR A 1 104 ? -1.031 -8.906 -19.320 1.00 86.56 104 TYR A N 1
ATOM 832 C CA . TYR A 1 104 ? -1.801 -9.997 -19.915 1.00 86.56 104 TYR A CA 1
ATOM 833 C C . TYR A 1 104 ? -1.298 -10.285 -21.324 1.00 86.56 104 TYR A C 1
ATOM 835 O O . TYR A 1 104 ? -1.061 -9.365 -22.102 1.00 86.56 104 TYR A O 1
ATOM 843 N N . ARG A 1 105 ? -1.213 -11.567 -21.695 1.00 83.75 105 ARG A N 1
ATOM 844 C CA . ARG A 1 105 ? -0.673 -12.007 -22.995 1.00 83.75 105 ARG A CA 1
ATOM 845 C C . ARG A 1 105 ? -1.344 -11.314 -24.193 1.00 83.75 105 ARG A C 1
ATOM 847 O O . ARG A 1 105 ? -0.663 -10.904 -25.132 1.00 83.75 105 ARG A O 1
ATOM 854 N N . LEU A 1 106 ? -2.669 -11.168 -24.137 1.00 84.56 106 LEU A N 1
ATOM 855 C CA . LEU A 1 106 ? -3.496 -10.643 -25.229 1.00 84.56 106 LEU A CA 1
ATOM 856 C C . LEU A 1 106 ? -3.798 -9.140 -25.123 1.00 84.56 106 LEU A C 1
ATOM 858 O O . LEU A 1 106 ? -4.402 -8.586 -26.036 1.00 84.56 106 LEU A O 1
ATOM 862 N N . HIS A 1 107 ? -3.377 -8.467 -24.048 1.00 84.81 107 HIS A N 1
ATOM 863 C CA . HIS A 1 107 ? -3.639 -7.042 -23.850 1.00 84.81 107 HIS A CA 1
ATOM 864 C C . HIS A 1 107 ? -2.331 -6.243 -23.970 1.00 84.81 107 HIS A C 1
ATOM 866 O O . HIS A 1 107 ? -1.329 -6.639 -23.377 1.00 84.81 107 HIS A O 1
ATOM 872 N N . PRO A 1 108 ? -2.299 -5.086 -24.658 1.00 89.31 108 PRO A N 1
ATOM 873 C CA . PRO A 1 108 ? -1.079 -4.280 -24.807 1.00 89.31 108 PRO A CA 1
ATOM 874 C C . PRO A 1 108 ? -0.606 -3.593 -23.512 1.00 89.31 108 PRO A C 1
ATOM 876 O O . PRO A 1 108 ? 0.328 -2.807 -23.554 1.00 89.31 108 PRO A O 1
ATOM 879 N N . LEU A 1 109 ? -1.253 -3.856 -22.374 1.00 91.38 109 LEU A N 1
ATOM 880 C CA . LEU A 1 109 ? -0.981 -3.167 -21.115 1.00 91.38 109 LEU A CA 1
ATOM 881 C C . LEU A 1 109 ? 0.301 -3.711 -20.493 1.00 91.38 109 LEU A C 1
ATOM 883 O O . LEU A 1 109 ? 0.340 -4.901 -20.179 1.00 91.38 109 LEU A O 1
ATOM 887 N N . THR A 1 110 ? 1.297 -2.858 -20.274 1.00 94.38 110 THR A N 1
ATOM 888 C CA . THR A 1 110 ? 2.552 -3.229 -19.601 1.00 94.38 110 THR A CA 1
ATOM 889 C C . THR A 1 110 ? 2.511 -2.943 -18.101 1.00 94.38 110 THR A C 1
ATOM 891 O O . THR A 1 110 ? 1.614 -2.247 -17.613 1.00 94.38 110 THR A O 1
ATOM 894 N N . PHE A 1 111 ? 3.471 -3.475 -17.339 1.00 93.69 111 PHE A N 1
ATOM 895 C CA . PHE A 1 111 ? 3.609 -3.123 -15.921 1.00 93.69 111 PHE A CA 1
ATOM 896 C C . PHE A 1 111 ? 3.977 -1.650 -15.723 1.00 93.69 111 PHE A C 1
ATOM 898 O O . PHE A 1 111 ? 3.470 -1.024 -14.792 1.00 93.69 111 PHE A O 1
ATOM 905 N N . ARG A 1 112 ? 4.784 -1.072 -16.619 1.00 94.44 112 ARG A N 1
ATOM 906 C CA . ARG A 1 112 ? 5.114 0.359 -16.637 1.00 94.44 112 ARG A CA 1
ATOM 907 C C . ARG A 1 112 ? 3.858 1.215 -16.724 1.00 94.44 112 ARG A C 1
ATOM 909 O O . ARG A 1 112 ? 3.712 2.170 -15.969 1.00 94.44 112 ARG A O 1
ATOM 916 N N . ASP A 1 113 ? 2.922 0.826 -17.585 1.00 93.56 113 ASP A N 1
ATOM 917 C CA . ASP A 1 113 ? 1.665 1.550 -17.771 1.00 93.56 113 ASP A CA 1
ATOM 918 C C . ASP A 1 113 ? 0.769 1.540 -16.528 1.00 93.56 113 ASP A C 1
ATOM 920 O O . ASP A 1 113 ? -0.188 2.313 -16.478 1.00 93.56 113 ASP A O 1
ATOM 924 N N . LEU A 1 114 ? 1.011 0.655 -15.552 1.00 92.69 114 LEU A N 1
ATOM 925 C CA . LEU A 1 114 ? 0.262 0.646 -14.297 1.00 92.69 114 LEU A CA 1
ATOM 926 C C . LEU A 1 114 ? 0.642 1.816 -13.389 1.00 92.69 114 LEU A C 1
ATOM 928 O O . LEU A 1 114 ? -0.181 2.189 -12.553 1.00 92.69 114 LEU A O 1
ATOM 932 N N . ASP A 1 115 ? 1.836 2.395 -13.532 1.00 91.56 115 ASP A N 1
ATOM 933 C CA . ASP A 1 115 ? 2.279 3.481 -12.661 1.00 91.56 115 ASP A CA 1
ATOM 934 C C . ASP A 1 115 ? 1.329 4.685 -12.740 1.00 91.56 115 ASP A C 1
ATOM 936 O O . ASP A 1 115 ? 0.937 5.136 -13.815 1.00 91.56 115 ASP A O 1
ATOM 940 N N . GLY A 1 116 ? 0.897 5.185 -11.583 1.00 88.62 116 GLY A N 1
ATOM 941 C CA . GLY A 1 116 ? -0.038 6.305 -11.480 1.00 88.62 116 GLY A CA 1
ATOM 942 C C . GLY A 1 116 ? -1.494 5.979 -11.835 1.00 88.62 116 GLY A C 1
ATOM 943 O O . GLY A 1 116 ? -2.365 6.835 -11.657 1.00 88.62 116 GLY A O 1
ATOM 944 N N . ARG A 1 117 ? -1.826 4.759 -12.284 1.00 92.06 117 ARG A N 1
ATOM 945 C CA . ARG A 1 117 ? -3.220 4.416 -12.606 1.00 92.06 117 ARG A CA 1
ATOM 946 C C . ARG A 1 117 ? -4.093 4.387 -11.359 1.00 92.06 117 ARG A C 1
ATOM 948 O O . ARG A 1 117 ? -3.821 3.658 -10.403 1.00 92.06 117 ARG A O 1
ATOM 955 N N . LYS A 1 118 ? -5.208 5.119 -11.417 1.00 93.00 118 LYS A N 1
ATOM 956 C CA . LYS A 1 118 ? -6.257 5.112 -10.392 1.00 93.00 118 LYS A CA 1
ATOM 957 C C . LYS A 1 118 ? -6.917 3.731 -10.294 1.00 93.00 118 LYS A C 1
ATOM 959 O O . LYS A 1 118 ? -7.290 3.134 -11.304 1.00 93.00 118 LYS A O 1
ATOM 964 N N . LEU A 1 119 ? -7.100 3.242 -9.070 1.00 92.44 119 LEU A N 1
ATOM 965 C CA . LEU A 1 119 ? -7.851 2.021 -8.788 1.00 92.44 119 LEU A CA 1
ATOM 966 C C . LEU A 1 119 ? -9.341 2.284 -8.998 1.00 92.44 119 LEU A C 1
ATOM 968 O O . LEU A 1 119 ? -9.906 3.224 -8.438 1.00 92.44 119 LEU A O 1
ATOM 972 N N . GLN A 1 120 ? -9.983 1.419 -9.775 1.00 91.88 120 GLN A N 1
ATOM 973 C CA . GLN A 1 120 ? -11.423 1.459 -9.982 1.00 91.88 120 GLN A CA 1
ATOM 974 C C . GLN A 1 120 ? -12.092 0.406 -9.104 1.00 91.88 120 GLN A C 1
ATOM 976 O O . GLN A 1 120 ? -11.832 -0.790 -9.230 1.00 91.88 120 GLN A O 1
ATOM 981 N N . PHE A 1 121 ? -12.972 0.864 -8.220 1.00 89.62 121 PHE A N 1
ATOM 982 C CA . PHE A 1 121 ? -13.770 0.001 -7.361 1.00 89.62 121 PHE A CA 1
ATOM 983 C C . PHE A 1 121 ? -15.197 -0.048 -7.887 1.00 89.62 121 PHE A C 1
ATOM 985 O O . PHE A 1 121 ? -15.810 0.988 -8.138 1.00 89.62 121 PHE A O 1
ATOM 992 N N . ARG A 1 122 ? -15.740 -1.257 -8.010 1.00 86.44 122 ARG A N 1
ATOM 993 C CA . ARG A 1 122 ? -17.100 -1.480 -8.527 1.00 86.44 122 ARG A CA 1
ATOM 994 C C . ARG A 1 122 ? -18.188 -1.325 -7.471 1.00 86.44 122 ARG A C 1
ATOM 996 O O . ARG A 1 122 ? -19.363 -1.237 -7.796 1.00 86.44 122 ARG A O 1
ATOM 1003 N N . THR A 1 123 ? -17.786 -1.329 -6.207 1.00 87.25 123 THR A N 1
ATOM 1004 C CA . THR A 1 123 ? -18.653 -1.211 -5.036 1.00 87.25 123 THR A CA 1
ATOM 1005 C C . THR 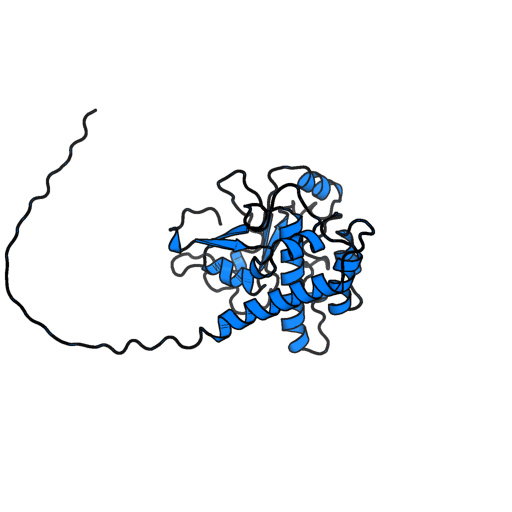A 1 123 ? -18.196 -0.028 -4.185 1.00 87.25 123 THR A C 1
ATOM 1007 O O . THR A 1 123 ? -17.184 0.612 -4.480 1.00 87.25 123 THR A O 1
ATOM 1010 N N . SER A 1 124 ? -18.921 0.277 -3.110 1.00 87.06 124 SER A N 1
ATOM 1011 C CA . SER A 1 124 ? -18.524 1.289 -2.123 1.00 87.06 124 SER A CA 1
ATOM 1012 C C . SER A 1 124 ? -17.444 0.803 -1.149 1.00 87.06 124 SER A C 1
ATOM 1014 O O . SER A 1 124 ? -16.874 1.615 -0.422 1.00 87.06 124 SER A O 1
ATOM 1016 N N . PHE A 1 125 ? -17.117 -0.494 -1.140 1.00 89.12 125 PHE A N 1
ATOM 1017 C CA . PHE A 1 125 ? -16.084 -1.030 -0.259 1.00 89.12 125 PHE A CA 1
ATOM 1018 C C . PHE A 1 125 ? -14.711 -0.458 -0.617 1.00 89.12 125 PHE A C 1
ATOM 1020 O O . PHE A 1 125 ? -14.321 -0.396 -1.787 1.00 89.12 125 PHE A 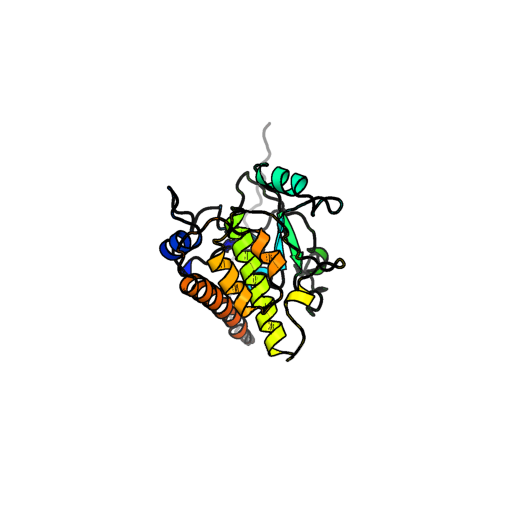O 1
ATOM 1027 N N . ARG A 1 126 ? -13.978 -0.015 0.405 1.00 89.38 126 ARG A N 1
ATOM 1028 C CA . ARG A 1 126 ? -12.609 0.485 0.287 1.00 89.38 126 ARG A CA 1
ATOM 1029 C C . ARG A 1 126 ? -11.738 -0.139 1.367 1.00 89.38 126 ARG A C 1
ATOM 1031 O O . ARG A 1 126 ? -12.215 -0.307 2.497 1.00 89.38 126 ARG A O 1
ATOM 1038 N N . PRO A 1 127 ? -10.461 -0.410 1.059 1.00 92.19 127 PRO A N 1
ATOM 1039 C CA . PRO A 1 127 ? -9.522 -0.773 2.097 1.00 92.19 127 PRO A CA 1
ATOM 1040 C C . PRO A 1 127 ? -9.383 0.377 3.103 1.00 92.19 127 PRO A C 1
ATOM 1042 O O . PRO A 1 127 ? -9.550 1.556 2.777 1.00 92.19 127 PRO A O 1
ATOM 1045 N N . SER A 1 128 ? -9.073 0.048 4.354 1.00 89.25 128 SER A N 1
ATOM 1046 C CA . SER A 1 128 ? -8.763 1.070 5.351 1.00 89.25 128 SER A CA 1
ATOM 1047 C C . SER A 1 128 ? -7.381 1.649 5.081 1.00 89.25 128 SER A C 1
ATOM 1049 O O . SER A 1 128 ? -6.415 0.906 4.907 1.00 89.25 128 SER A O 1
ATOM 1051 N N . ALA A 1 129 ? -7.260 2.977 5.127 1.00 85.88 129 ALA A N 1
ATOM 1052 C CA . ALA A 1 129 ? -6.000 3.673 4.870 1.00 85.88 129 ALA A CA 1
ATOM 1053 C C . ALA A 1 129 ? -4.837 3.170 5.750 1.00 85.88 129 ALA A C 1
ATOM 1055 O O . ALA A 1 129 ? -3.707 3.128 5.280 1.00 85.88 129 ALA A O 1
ATOM 1056 N N . ARG A 1 130 ? -5.108 2.700 6.979 1.00 86.25 130 ARG A N 1
ATOM 1057 C CA . ARG A 1 130 ? -4.078 2.120 7.864 1.00 86.25 130 ARG A CA 1
ATOM 1058 C C . ARG A 1 130 ? -3.460 0.824 7.336 1.00 86.25 130 ARG A C 1
ATOM 1060 O O . ARG A 1 130 ? -2.257 0.641 7.470 1.00 86.25 130 ARG A O 1
ATOM 1067 N N . TYR A 1 131 ? -4.260 -0.049 6.724 1.00 89.44 131 TYR A N 1
ATOM 1068 C CA . TYR A 1 131 ? -3.770 -1.320 6.187 1.00 89.44 131 TYR A CA 1
ATOM 1069 C C . TYR A 1 131 ? -3.052 -1.109 4.862 1.00 89.44 131 TYR A C 1
ATOM 1071 O O . TYR A 1 131 ? -2.029 -1.739 4.617 1.00 89.44 131 TYR A O 1
ATOM 1079 N N . VAL A 1 132 ? -3.530 -0.162 4.047 1.00 90.12 132 VAL A N 1
ATOM 1080 C CA . VAL A 1 132 ? -2.814 0.255 2.835 1.00 90.12 132 VAL A CA 1
ATOM 1081 C C . VAL A 1 132 ? -1.457 0.860 3.205 1.00 90.12 132 VAL A C 1
ATOM 1083 O O . VAL A 1 132 ? -0.451 0.496 2.608 1.00 90.12 132 VAL A O 1
ATOM 1086 N N . TYR A 1 133 ? -1.408 1.720 4.228 1.00 85.94 133 TYR A N 1
ATOM 1087 C CA . TYR A 1 133 ? -0.158 2.312 4.706 1.00 85.94 133 TYR A CA 1
ATOM 1088 C C . TYR A 1 133 ? 0.813 1.264 5.263 1.00 85.94 133 TYR A C 1
ATOM 1090 O O . TYR A 1 133 ? 1.988 1.275 4.913 1.00 85.94 133 TYR A O 1
ATOM 1098 N N . PHE A 1 134 ? 0.328 0.320 6.077 1.00 86.50 134 PHE A N 1
ATOM 1099 C CA . PHE A 1 134 ? 1.145 -0.802 6.541 1.00 86.50 134 PHE A CA 1
ATOM 1100 C C . PHE A 1 134 ? 1.719 -1.602 5.371 1.00 86.50 134 PHE A C 1
ATOM 1102 O O . PHE A 1 134 ? 2.926 -1.820 5.318 1.00 86.50 134 PHE A O 1
ATOM 1109 N N . HIS A 1 135 ? 0.880 -1.976 4.403 1.00 89.94 135 HIS A N 1
ATOM 1110 C CA . HIS A 1 135 ? 1.334 -2.701 3.224 1.00 89.94 135 HIS A CA 1
ATOM 1111 C C . HIS A 1 135 ? 2.381 -1.896 2.439 1.00 89.94 135 HIS A C 1
ATOM 1113 O O . HIS A 1 135 ? 3.405 -2.445 2.048 1.00 89.94 135 HIS A O 1
ATOM 1119 N N . TYR A 1 136 ? 2.181 -0.587 2.258 1.00 86.94 136 TYR A N 1
ATOM 1120 C CA . TYR A 1 136 ? 3.180 0.301 1.659 1.00 86.94 136 TYR A CA 1
ATOM 1121 C C . TYR A 1 136 ? 4.523 0.249 2.408 1.00 86.94 136 TYR A C 1
ATOM 1123 O O . TYR A 1 136 ? 5.557 0.062 1.770 1.00 86.94 136 TYR A O 1
ATOM 1131 N N . CYS A 1 137 ? 4.520 0.331 3.745 1.00 81.62 137 CYS A N 1
ATOM 1132 C CA . CYS A 1 137 ? 5.736 0.192 4.555 1.00 81.62 137 CYS A CA 1
ATOM 1133 C C . CYS A 1 137 ? 6.422 -1.169 4.355 1.00 81.62 137 CYS A C 1
ATOM 1135 O O . CYS A 1 137 ? 7.643 -1.212 4.227 1.00 81.62 137 CYS A O 1
ATOM 1137 N N . ILE A 1 138 ? 5.656 -2.263 4.277 1.00 85.25 138 ILE A N 1
ATOM 1138 C CA . ILE A 1 138 ? 6.194 -3.604 4.001 1.00 85.25 138 ILE A CA 1
ATOM 1139 C C . ILE A 1 138 ? 6.846 -3.672 2.621 1.00 85.25 138 ILE A C 1
ATOM 1141 O O . ILE A 1 138 ? 7.939 -4.219 2.502 1.00 85.25 138 ILE A O 1
ATOM 1145 N N . GLN A 1 139 ? 6.227 -3.104 1.583 1.00 86.00 139 GLN A N 1
ATOM 1146 C CA . GLN A 1 139 ? 6.819 -3.136 0.242 1.00 86.00 139 GLN A CA 1
ATOM 1147 C C . GLN A 1 139 ? 8.056 -2.245 0.128 1.00 86.00 139 GLN A C 1
ATOM 1149 O O . GLN A 1 139 ? 9.034 -2.638 -0.501 1.00 86.00 139 GLN A O 1
ATOM 1154 N N . VAL A 1 140 ? 8.069 -1.104 0.821 1.00 79.19 140 VAL A N 1
ATOM 1155 C CA . VAL A 1 140 ? 9.268 -0.271 1.007 1.00 79.19 140 VAL A CA 1
ATOM 1156 C C . VAL A 1 140 ? 10.394 -1.064 1.679 1.00 79.19 140 VAL A C 1
ATOM 1158 O O . VAL A 1 140 ? 11.521 -1.054 1.187 1.00 79.19 140 VAL A O 1
ATOM 1161 N N . LEU A 1 141 ? 10.100 -1.779 2.769 1.00 77.81 141 LEU A N 1
ATOM 1162 C CA . LEU A 1 141 ? 11.082 -2.602 3.479 1.00 77.81 141 LEU A CA 1
ATOM 1163 C C . LEU A 1 141 ? 11.594 -3.759 2.613 1.00 77.81 141 LEU A C 1
ATOM 1165 O O . LEU A 1 141 ? 12.794 -4.009 2.555 1.00 77.81 141 LEU A O 1
ATOM 1169 N N . ARG A 1 142 ? 10.697 -4.440 1.896 1.00 82.56 142 ARG A N 1
ATOM 1170 C CA . ARG A 1 142 ? 11.059 -5.525 0.978 1.00 82.56 142 ARG A CA 1
ATOM 1171 C C . ARG A 1 142 ? 11.993 -5.028 -0.117 1.00 82.56 142 ARG A C 1
ATOM 1173 O O . ARG A 1 142 ? 13.042 -5.627 -0.339 1.00 82.56 142 ARG A O 1
ATOM 1180 N N . HIS A 1 143 ? 11.624 -3.929 -0.770 1.00 77.81 143 HIS A N 1
ATOM 1181 C CA . HIS A 1 143 ? 12.460 -3.277 -1.770 1.00 77.81 143 HIS A CA 1
ATOM 1182 C C . HIS A 1 143 ? 13.830 -2.928 -1.174 1.00 77.81 143 HIS A C 1
ATOM 1184 O O . HIS A 1 143 ? 14.868 -3.144 -1.796 1.00 77.81 143 HIS A O 1
ATOM 1190 N N . ALA A 1 144 ? 13.853 -2.442 0.068 1.00 74.44 144 ALA A N 1
ATOM 1191 C CA . ALA A 1 144 ? 15.090 -2.105 0.745 1.00 74.44 144 ALA A CA 1
ATOM 1192 C C . ALA A 1 144 ? 16.032 -3.286 0.943 1.00 74.44 144 ALA A C 1
ATOM 1194 O O . ALA A 1 144 ? 17.211 -3.185 0.613 1.00 74.44 144 ALA A O 1
ATOM 1195 N N . TRP A 1 145 ? 15.520 -4.402 1.451 1.00 76.19 145 TRP A N 1
ATOM 1196 C CA . TRP A 1 145 ? 16.324 -5.596 1.687 1.00 76.19 145 TRP A CA 1
ATOM 1197 C C . TRP A 1 145 ? 16.835 -6.212 0.383 1.00 76.19 145 TRP A C 1
ATOM 1199 O O . TRP A 1 145 ? 18.023 -6.509 0.292 1.00 76.19 145 TRP A O 1
ATOM 1209 N N . GLN A 1 146 ? 15.996 -6.274 -0.658 1.00 75.00 146 GLN A N 1
ATOM 1210 C CA . GLN A 1 146 ? 16.395 -6.768 -1.984 1.00 75.00 146 GLN A CA 1
ATOM 1211 C C . GLN A 1 146 ? 17.572 -5.981 -2.587 1.00 75.00 146 GLN A C 1
ATOM 1213 O O . GLN A 1 146 ? 18.433 -6.557 -3.248 1.00 75.00 146 GLN A O 1
ATOM 1218 N N . HIS A 1 147 ? 17.632 -4.664 -2.366 1.00 65.62 147 HIS A N 1
ATOM 1219 C CA . HIS A 1 147 ? 18.707 -3.822 -2.899 1.00 65.62 147 HIS A CA 1
ATOM 1220 C C . HIS A 1 147 ? 19.913 -3.674 -1.960 1.00 65.62 147 HIS A C 1
ATOM 1222 O O . HIS A 1 147 ? 21.034 -3.518 -2.451 1.00 65.62 147 HIS A O 1
ATOM 1228 N N . ASN A 1 148 ? 19.719 -3.760 -0.641 1.00 59.38 148 ASN A N 1
ATOM 1229 C CA . ASN A 1 148 ? 20.810 -3.728 0.337 1.00 59.38 148 ASN A CA 1
ATOM 1230 C C . ASN A 1 148 ? 21.698 -4.980 0.251 1.00 59.38 148 ASN A C 1
ATOM 1232 O O . ASN A 1 148 ? 22.911 -4.862 0.407 1.00 59.38 148 ASN A O 1
ATOM 1236 N N . GLU A 1 149 ? 21.134 -6.152 -0.058 1.00 51.38 149 GLU A N 1
ATOM 1237 C CA . GLU A 1 149 ? 21.925 -7.369 -0.305 1.00 51.38 149 GLU A CA 1
ATOM 1238 C C . GLU A 1 149 ? 22.783 -7.264 -1.580 1.00 51.38 149 GLU A C 1
ATOM 1240 O O . GLU A 1 149 ? 23.847 -7.874 -1.668 1.00 51.38 149 GLU A O 1
ATOM 1245 N N . ALA A 1 150 ? 22.376 -6.437 -2.551 1.00 46.06 150 ALA A N 1
ATOM 1246 C CA . ALA A 1 150 ? 23.057 -6.314 -3.837 1.00 46.06 150 ALA A CA 1
ATOM 1247 C C . ALA A 1 150 ? 24.205 -5.283 -3.857 1.00 46.06 150 ALA A C 1
ATOM 1249 O O . ALA A 1 150 ? 25.104 -5.406 -4.693 1.00 46.06 150 ALA A O 1
ATOM 1250 N N . LYS A 1 151 ? 24.207 -4.252 -2.993 1.00 42.47 151 LYS A N 1
ATOM 1251 C CA . LYS A 1 151 ? 25.265 -3.217 -2.958 1.00 42.47 151 LYS A CA 1
ATOM 1252 C C . LYS A 1 151 ? 25.452 -2.616 -1.565 1.00 42.47 151 LYS A C 1
ATOM 1254 O O . LYS A 1 151 ? 24.582 -1.908 -1.069 1.00 42.47 151 LYS A O 1
ATOM 1259 N N . ALA A 1 152 ? 26.657 -2.770 -1.013 1.00 38.50 152 ALA A N 1
ATOM 1260 C CA . ALA A 1 152 ? 27.137 -2.169 0.236 1.00 38.50 152 ALA A CA 1
ATOM 1261 C C . ALA A 1 152 ? 27.270 -0.622 0.195 1.00 38.50 152 ALA A C 1
ATOM 1263 O O . ALA A 1 152 ? 28.322 -0.073 0.519 1.00 38.50 152 ALA A O 1
ATOM 1264 N N . GLY A 1 153 ? 26.228 0.109 -0.214 1.00 42.59 153 GLY A N 1
ATOM 1265 C CA . GLY A 1 153 ? 26.269 1.575 -0.199 1.00 42.59 153 GLY A CA 1
ATOM 1266 C C . GLY A 1 153 ? 25.123 2.341 -0.861 1.00 42.59 153 GLY A C 1
ATOM 1267 O O . GLY A 1 153 ? 25.079 3.557 -0.695 1.00 42.59 153 GLY A O 1
ATOM 1268 N N . GLN A 1 154 ? 24.192 1.701 -1.580 1.00 46.81 154 GLN A N 1
ATOM 1269 C CA . GLN A 1 154 ? 23.028 2.402 -2.146 1.00 46.81 154 GLN A CA 1
ATOM 1270 C C . GLN A 1 154 ? 21.822 2.217 -1.222 1.00 46.81 154 GLN A C 1
ATOM 1272 O O . GLN A 1 154 ? 21.311 1.110 -1.087 1.00 46.81 154 GLN A O 1
ATOM 1277 N N . ARG A 1 155 ? 21.377 3.293 -0.566 1.00 54.31 155 ARG A N 1
ATOM 1278 C CA . ARG A 1 155 ? 20.291 3.231 0.417 1.00 54.31 155 ARG A CA 1
ATOM 1279 C C . ARG A 1 155 ? 18.966 3.024 -0.303 1.00 54.31 155 ARG A C 1
ATOM 1281 O O . ARG A 1 155 ? 18.603 3.798 -1.181 1.00 54.31 155 ARG A O 1
ATOM 1288 N N . ALA A 1 156 ? 18.198 2.036 0.129 1.00 52.34 156 ALA A N 1
ATOM 1289 C CA . ALA A 1 156 ? 16.825 1.804 -0.312 1.00 52.34 156 ALA A CA 1
ATOM 1290 C C . ALA A 1 156 ? 15.924 3.047 -0.318 1.00 52.34 156 ALA A C 1
ATOM 1292 O O . ALA A 1 156 ? 15.044 3.198 -1.165 1.00 52.34 156 ALA A O 1
ATOM 1293 N N . ALA A 1 157 ? 16.164 3.950 0.635 1.00 52.31 157 ALA A N 1
ATOM 1294 C CA . ALA A 1 157 ? 15.471 5.221 0.734 1.00 52.31 157 ALA A CA 1
ATOM 1295 C C . ALA A 1 157 ? 15.660 6.094 -0.517 1.00 52.31 157 ALA A C 1
ATOM 1297 O O . ALA A 1 157 ? 14.776 6.883 -0.817 1.00 52.31 157 ALA A O 1
ATOM 1298 N N . ASP A 1 158 ? 16.760 5.954 -1.262 1.00 55.19 158 ASP A N 1
ATOM 1299 C CA . ASP A 1 158 ? 17.042 6.759 -2.455 1.00 55.19 158 ASP A CA 1
ATOM 1300 C C . ASP A 1 158 ? 16.261 6.296 -3.688 1.00 55.19 158 ASP A C 1
ATOM 1302 O O . ASP A 1 158 ? 15.883 7.118 -4.515 1.00 55.19 158 ASP A O 1
ATOM 1306 N N . SER A 1 159 ? 15.961 4.999 -3.790 1.00 54.59 159 SER A N 1
ATOM 1307 C CA . SER A 1 159 ? 15.102 4.435 -4.846 1.00 54.59 159 SER A CA 1
ATOM 1308 C C . SER A 1 159 ? 13.607 4.659 -4.613 1.00 54.59 159 SER A C 1
ATOM 1310 O O . SER A 1 159 ? 12.816 4.532 -5.537 1.00 54.59 159 SER A O 1
ATOM 1312 N N . LEU A 1 160 ? 13.215 4.996 -3.383 1.00 58.12 160 LEU A N 1
A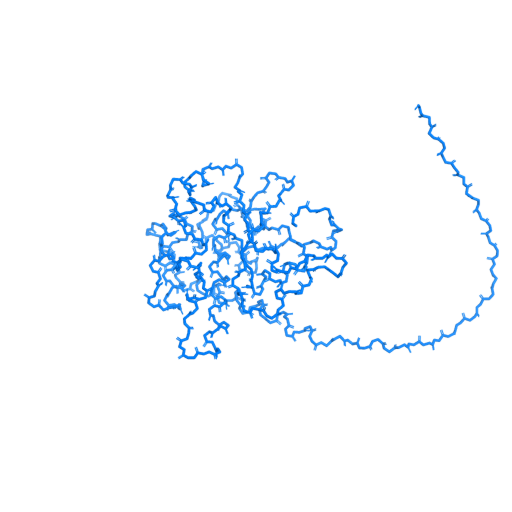TOM 1313 C CA . LEU A 1 160 ? 11.817 5.168 -2.969 1.00 58.12 160 LEU A CA 1
ATOM 1314 C C . LEU A 1 160 ? 11.374 6.636 -2.951 1.00 58.12 160 LEU A C 1
ATOM 1316 O O . LEU A 1 160 ? 10.384 6.994 -2.304 1.00 58.12 160 LEU A O 1
ATOM 1320 N N . LYS A 1 161 ? 12.137 7.490 -3.629 1.00 60.22 161 LYS A N 1
ATOM 1321 C CA . LYS A 1 161 ? 11.877 8.916 -3.766 1.00 60.22 161 LYS A CA 1
ATOM 1322 C C . LYS A 1 161 ? 11.297 9.189 -5.153 1.00 60.22 161 LYS A C 1
ATOM 1324 O O . LYS A 1 161 ? 11.722 8.598 -6.142 1.00 60.22 161 LYS A O 1
ATOM 1329 N N . HIS A 1 162 ? 10.339 10.105 -5.222 1.00 56.53 162 HIS A N 1
ATOM 1330 C CA . HIS A 1 162 ? 9.954 10.754 -6.468 1.00 56.53 162 HIS A CA 1
ATOM 1331 C C . HIS A 1 162 ? 11.162 11.491 -7.068 1.00 56.53 162 HIS A C 1
ATOM 1333 O O . HIS A 1 162 ? 12.174 11.705 -6.396 1.00 56.53 162 HIS A O 1
ATOM 1339 N N . GLU A 1 163 ? 11.028 11.957 -8.311 1.00 54.28 163 GLU A N 1
ATOM 1340 C CA . GLU A 1 163 ? 12.025 12.817 -8.972 1.00 54.28 163 GLU A CA 1
ATOM 1341 C C . GLU A 1 163 ? 12.415 14.057 -8.138 1.00 54.28 163 GLU A C 1
ATOM 1343 O O . GLU A 1 163 ? 13.513 14.588 -8.284 1.00 54.28 163 GLU A O 1
ATOM 1348 N N . ASP A 1 164 ? 11.548 14.486 -7.214 1.00 47.75 164 ASP A N 1
ATOM 1349 C CA . ASP A 1 164 ? 11.754 15.607 -6.292 1.00 47.75 164 ASP A CA 1
ATOM 1350 C C . ASP A 1 164 ? 12.421 15.227 -4.948 1.00 47.75 164 ASP A C 1
ATOM 1352 O O . ASP A 1 164 ? 12.598 16.082 -4.073 1.00 47.75 164 ASP A O 1
ATOM 1356 N N . GLY A 1 165 ? 12.786 13.955 -4.755 1.00 57.88 165 GLY A N 1
ATOM 1357 C CA . GLY A 1 165 ? 13.443 13.458 -3.547 1.00 57.88 165 GLY A CA 1
ATOM 1358 C C . GLY A 1 165 ? 12.507 13.057 -2.394 1.00 57.88 165 GLY A C 1
ATOM 1359 O O . GLY A 1 165 ? 13.007 12.797 -1.295 1.00 57.88 165 GLY A O 1
ATOM 1360 N N . ARG A 1 166 ? 11.178 13.009 -2.586 1.00 59.12 166 ARG A N 1
ATOM 1361 C CA . ARG A 1 166 ? 10.186 12.750 -1.513 1.00 59.12 166 ARG A CA 1
ATOM 1362 C C . ARG A 1 166 ? 9.507 11.375 -1.631 1.00 59.12 166 ARG A C 1
ATOM 1364 O O . ARG A 1 166 ? 9.380 10.864 -2.736 1.00 59.12 166 ARG A O 1
ATOM 1371 N N . PRO A 1 167 ? 9.059 10.746 -0.527 1.00 64.00 167 PRO A N 1
ATOM 1372 C CA . PRO A 1 167 ? 8.435 9.419 -0.581 1.00 64.00 167 PRO A CA 1
ATOM 1373 C C . PRO A 1 167 ? 7.057 9.436 -1.262 1.00 64.00 167 PRO A C 1
ATOM 1375 O O . PRO A 1 167 ? 6.316 10.412 -1.158 1.00 64.00 167 PRO A O 1
ATOM 1378 N N . PHE A 1 168 ? 6.672 8.314 -1.882 1.00 67.19 168 PHE A N 1
ATOM 1379 C CA . PHE A 1 168 ? 5.406 8.168 -2.622 1.00 67.19 168 PHE A CA 1
ATOM 1380 C C . PHE A 1 168 ? 4.135 8.315 -1.769 1.00 67.19 168 PHE A C 1
ATOM 1382 O O . PHE A 1 168 ? 3.075 8.660 -2.289 1.00 67.19 168 PHE A O 1
ATOM 1389 N N . TRP A 1 169 ? 4.224 8.057 -0.462 1.00 73.62 169 TRP A N 1
ATOM 1390 C CA . TRP A 1 169 ? 3.137 8.266 0.493 1.00 73.62 169 TRP A CA 1
ATOM 1391 C C . TRP A 1 169 ? 3.569 9.296 1.540 1.00 73.62 169 TRP A C 1
ATOM 1393 O O . TRP A 1 169 ? 4.336 8.980 2.448 1.00 73.62 169 TRP A O 1
ATOM 1403 N N . CYS A 1 170 ? 3.054 10.525 1.444 1.00 56.44 170 CYS A N 1
ATOM 1404 C CA . CYS A 1 170 ? 3.518 11.653 2.260 1.00 56.44 170 CYS A CA 1
ATOM 1405 C C . CYS A 1 170 ? 2.412 12.270 3.134 1.00 56.44 170 CYS A C 1
ATOM 1407 O O . CYS A 1 170 ? 2.247 13.486 3.190 1.00 56.44 170 CYS A O 1
ATOM 1409 N N . THR A 1 171 ? 1.618 11.446 3.822 1.00 50.34 171 THR A N 1
ATOM 1410 C CA . THR A 1 171 ? 0.514 11.963 4.646 1.00 50.34 171 THR A CA 1
ATOM 1411 C C . THR A 1 171 ? 0.906 12.194 6.111 1.00 50.34 171 THR A C 1
ATOM 1413 O O . THR A 1 171 ? 1.344 11.233 6.749 1.00 50.34 171 THR A O 1
ATOM 1416 N N . PRO A 1 172 ? 0.642 13.376 6.709 1.00 50.06 172 PRO A N 1
ATOM 1417 C CA . PRO A 1 172 ? 0.500 13.482 8.159 1.00 50.06 172 PRO A CA 1
ATOM 1418 C C . PRO A 1 172 ? -0.683 12.613 8.613 1.00 50.06 172 PRO A C 1
ATOM 1420 O O . PRO A 1 172 ? -1.773 12.716 8.048 1.00 50.06 172 PRO A O 1
ATOM 1423 N N . GLY A 1 173 ? -0.493 11.721 9.590 1.00 52.44 173 GLY A N 1
ATOM 1424 C CA . GLY A 1 173 ? -1.513 10.704 9.877 1.00 52.44 173 GLY A CA 1
ATOM 1425 C C . GLY A 1 173 ? -1.333 9.905 11.164 1.00 52.44 173 GLY A C 1
ATOM 1426 O O . GLY A 1 173 ? -0.380 10.104 11.904 1.00 52.44 173 GLY A O 1
ATOM 1427 N N . ARG A 1 174 ? -2.307 9.027 11.440 1.00 63.59 174 ARG A N 1
ATOM 1428 C CA . ARG A 1 174 ? -2.419 8.187 12.646 1.00 63.59 174 ARG A CA 1
ATOM 1429 C C . ARG A 1 174 ? -2.522 6.700 12.295 1.00 63.59 174 ARG A C 1
ATOM 1431 O O . ARG A 1 174 ? -3.486 6.039 12.674 1.00 63.59 174 ARG A O 1
ATOM 1438 N N . TYR A 1 175 ? -1.609 6.197 11.471 1.00 68.31 175 TYR A N 1
ATOM 1439 C CA . TYR A 1 175 ? -1.769 4.856 10.890 1.00 68.31 175 TYR A CA 1
ATOM 1440 C C . TYR A 1 175 ? -1.055 3.765 11.674 1.00 68.31 175 TYR A C 1
ATOM 1442 O O . TYR A 1 175 ? -1.596 2.671 11.817 1.00 68.31 175 TYR A O 1
ATOM 1450 N N . LEU A 1 176 ? 0.131 4.080 12.193 1.00 64.00 176 LEU A N 1
ATOM 1451 C CA . LEU A 1 176 ? 0.947 3.191 13.010 1.00 64.00 176 LEU A CA 1
ATOM 1452 C C . LEU A 1 176 ? 1.471 3.954 14.240 1.00 64.00 176 LEU A C 1
ATOM 1454 O O . LEU A 1 176 ? 1.693 5.170 14.159 1.00 64.00 176 LEU A O 1
ATOM 1458 N N . PRO A 1 177 ? 1.674 3.289 15.389 1.00 60.47 177 PRO A N 1
ATOM 1459 C CA . PRO A 1 177 ? 2.339 3.903 16.534 1.00 60.47 177 PRO A CA 1
ATOM 1460 C C . PRO A 1 177 ? 3.759 4.372 16.173 1.00 60.47 177 PRO A C 1
ATOM 1462 O O . PRO A 1 177 ? 4.447 3.764 15.354 1.00 60.47 177 PRO A O 1
ATOM 1465 N N . LYS A 1 178 ? 4.218 5.480 16.770 1.00 66.06 178 LYS A N 1
ATOM 1466 C CA . LYS A 1 178 ? 5.510 6.104 16.410 1.00 66.06 178 LYS A CA 1
ATOM 1467 C C . LYS A 1 178 ? 6.707 5.197 16.672 1.00 66.06 178 LYS A C 1
ATOM 1469 O O . LYS A 1 178 ? 7.612 5.149 15.853 1.00 66.06 178 LYS A O 1
ATOM 1474 N N . ASN A 1 179 ? 6.704 4.506 17.805 1.00 53.84 179 ASN A N 1
ATOM 1475 C CA . ASN A 1 179 ? 7.723 3.527 18.181 1.00 53.84 179 ASN A CA 1
ATOM 1476 C C . ASN A 1 179 ? 7.747 2.331 17.216 1.00 53.84 179 ASN A C 1
ATOM 1478 O O . ASN A 1 179 ? 8.807 1.871 16.829 1.00 53.84 179 ASN A O 1
ATOM 1482 N N . MET A 1 180 ? 6.577 1.897 16.758 1.00 61.56 180 MET A N 1
ATOM 1483 C CA . MET A 1 180 ? 6.422 0.847 15.754 1.00 61.56 180 MET A CA 1
ATOM 1484 C C . MET A 1 180 ? 6.970 1.262 14.379 1.00 61.56 180 MET A C 1
ATOM 1486 O O . MET A 1 180 ? 7.679 0.503 13.725 1.00 61.56 180 MET A O 1
ATOM 1490 N N . LEU A 1 181 ? 6.703 2.497 13.950 1.00 67.44 181 LEU A N 1
ATOM 1491 C CA . LEU A 1 181 ? 7.334 3.047 12.749 1.00 67.44 181 LEU A CA 1
ATOM 1492 C C . LEU A 1 181 ? 8.842 3.226 12.913 1.00 67.44 181 LEU A C 1
ATOM 1494 O O . LEU A 1 181 ? 9.552 3.041 11.935 1.00 67.44 181 LEU A O 1
ATOM 1498 N N . LEU A 1 182 ? 9.314 3.570 14.117 1.00 61.94 182 LEU A N 1
ATOM 1499 C CA . LEU A 1 182 ? 10.738 3.675 14.432 1.00 61.94 182 LEU A CA 1
ATOM 1500 C C . LEU A 1 182 ? 11.450 2.332 14.219 1.00 61.94 182 LEU A C 1
ATOM 1502 O O . LEU A 1 182 ? 12.517 2.337 13.627 1.00 61.94 182 LEU A O 1
ATOM 1506 N N . ALA A 1 183 ? 10.821 1.207 14.575 1.00 59.09 183 ALA A N 1
ATOM 1507 C CA . ALA A 1 183 ? 11.353 -0.140 14.340 1.00 59.09 183 ALA A CA 1
ATOM 1508 C C . ALA A 1 183 ? 11.672 -0.399 12.858 1.00 59.09 183 ALA A C 1
ATOM 1510 O O . ALA A 1 183 ? 12.785 -0.765 12.503 1.00 59.09 183 ALA A O 1
ATOM 1511 N N . PHE A 1 184 ? 10.706 -0.136 11.969 1.00 62.28 184 PHE A N 1
ATOM 1512 C CA . PHE A 1 184 ? 10.903 -0.260 10.518 1.00 62.28 184 PHE A CA 1
ATOM 1513 C C . PHE A 1 184 ? 12.048 0.602 10.003 1.00 62.28 184 PHE A C 1
ATOM 1515 O O . PHE A 1 184 ? 12.730 0.282 9.041 1.00 62.28 184 PHE A O 1
ATOM 1522 N N . VAL A 1 185 ? 12.184 1.756 10.623 1.00 63.22 185 VAL A N 1
ATOM 1523 C CA . VAL A 1 185 ? 13.052 2.844 10.232 1.00 63.22 185 VAL A CA 1
ATOM 1524 C C . VAL A 1 185 ? 14.487 2.622 10.703 1.00 63.22 185 VAL A C 1
ATOM 1526 O O . VAL A 1 185 ? 15.416 2.956 9.973 1.00 63.22 185 VAL A O 1
ATOM 1529 N N . GLU A 1 186 ? 14.671 2.059 11.893 1.00 61.22 186 GLU A N 1
ATOM 1530 C CA . GLU A 1 186 ? 15.970 1.676 12.439 1.00 61.22 186 GLU A CA 1
ATOM 1531 C C . GLU A 1 186 ? 16.625 0.614 11.549 1.00 61.22 186 GLU A C 1
ATOM 1533 O O . GLU A 1 186 ? 17.808 0.738 11.237 1.00 61.22 186 GLU A O 1
ATOM 1538 N N . GLU A 1 187 ? 15.831 -0.313 11.005 1.00 58.06 187 GLU A N 1
ATOM 1539 C CA . GLU A 1 187 ? 16.266 -1.291 9.997 1.00 58.06 187 GLU A CA 1
ATOM 1540 C C . GLU A 1 187 ? 16.615 -0.666 8.632 1.00 58.06 187 GLU A C 1
ATOM 1542 O O . GLU A 1 187 ? 17.422 -1.206 7.876 1.00 58.06 187 GLU A O 1
ATOM 1547 N N . LEU A 1 188 ? 16.027 0.488 8.292 1.00 56.62 188 LEU A N 1
ATOM 1548 C CA . LEU A 1 188 ? 16.302 1.221 7.047 1.00 56.62 188 LEU A CA 1
ATOM 1549 C C . LEU A 1 188 ? 17.496 2.196 7.164 1.00 56.62 188 LEU A C 1
ATOM 1551 O O . LEU A 1 188 ? 18.010 2.652 6.138 1.00 56.62 188 LEU A O 1
ATOM 1555 N N . GLY A 1 189 ? 17.945 2.531 8.382 1.00 55.59 189 GLY A N 1
ATOM 1556 C CA . GLY A 1 189 ? 19.038 3.473 8.670 1.00 55.59 189 GLY A CA 1
ATOM 1557 C C . GLY A 1 189 ? 18.598 4.909 9.033 1.00 55.59 189 GLY A C 1
ATOM 1558 O O . GLY A 1 189 ? 17.434 5.197 9.285 1.00 55.59 189 GLY A O 1
ATOM 1559 N N . HIS A 1 190 ? 19.537 5.867 9.085 1.00 49.12 190 HIS A N 1
ATOM 1560 C CA . HIS A 1 190 ? 19.338 7.195 9.715 1.00 49.12 190 HIS A CA 1
ATOM 1561 C C . HIS A 1 190 ? 18.486 8.245 8.944 1.00 49.12 190 HIS A C 1
ATOM 1563 O O . HIS A 1 190 ? 18.402 9.396 9.382 1.00 49.12 190 HIS A O 1
ATOM 1569 N N . GLU A 1 191 ? 17.816 7.905 7.836 1.00 51.25 191 GLU A N 1
ATOM 1570 C CA . GLU A 1 191 ? 17.093 8.865 6.963 1.00 51.25 191 GLU A CA 1
ATOM 1571 C C . GLU A 1 191 ? 15.561 8.733 6.991 1.00 51.25 191 GLU A C 1
ATOM 1573 O O . GLU A 1 191 ? 14.861 8.799 5.985 1.00 51.25 191 GLU A O 1
ATOM 1578 N N . TYR A 1 192 ? 15.000 8.577 8.180 1.00 52.06 192 TYR A N 1
ATOM 1579 C CA . TYR A 1 192 ? 13.609 8.158 8.344 1.00 52.06 192 TYR A CA 1
ATOM 1580 C C . TYR A 1 192 ? 12.580 9.253 8.618 1.00 52.06 192 TYR A C 1
ATOM 1582 O O . TYR A 1 192 ? 11.383 8.982 8.751 1.00 52.06 192 TYR A O 1
ATOM 1590 N N . LYS A 1 193 ? 13.037 10.499 8.766 1.00 56.88 193 LYS A N 1
ATOM 1591 C CA . LYS A 1 193 ? 12.196 11.634 9.179 1.00 56.88 193 LYS A CA 1
ATOM 1592 C C . LYS A 1 193 ? 10.894 11.765 8.360 1.00 56.88 193 LYS A C 1
ATOM 1594 O O . LYS A 1 193 ? 9.875 12.060 8.983 1.00 56.88 193 LYS A O 1
ATOM 1599 N N . PRO A 1 194 ? 10.873 11.496 7.037 1.00 56.06 194 PRO A N 1
ATOM 1600 C CA . PRO A 1 194 ? 9.640 11.548 6.248 1.00 56.06 194 PRO A CA 1
ATOM 1601 C C . PRO A 1 194 ? 8.612 10.451 6.592 1.00 56.06 194 PRO A C 1
ATOM 1603 O O . PRO A 1 194 ? 7.416 10.726 6.600 1.00 56.06 194 PRO A O 1
ATOM 1606 N N . LEU A 1 195 ? 9.047 9.229 6.931 1.00 57.28 195 LEU A N 1
ATOM 1607 C CA . LEU A 1 195 ? 8.153 8.098 7.244 1.00 57.28 195 LEU A CA 1
ATOM 1608 C C . LEU A 1 195 ? 7.487 8.235 8.623 1.00 57.28 195 LEU A C 1
ATOM 1610 O O . LEU A 1 195 ? 6.370 7.762 8.839 1.00 57.28 195 LEU A O 1
ATOM 1614 N N . LEU A 1 196 ? 8.136 8.934 9.561 1.00 59.81 196 LEU A N 1
ATOM 1615 C CA . LEU A 1 196 ? 7.575 9.192 10.892 1.00 59.81 196 LEU A CA 1
ATOM 1616 C C . LEU A 1 196 ? 6.414 10.196 10.894 1.00 59.81 196 LEU A C 1
ATOM 1618 O O . LEU A 1 196 ? 5.729 10.329 11.910 1.00 59.81 196 LEU A O 1
ATOM 1622 N N . GLN A 1 197 ? 6.167 10.897 9.784 1.00 57.38 197 GLN A N 1
ATOM 1623 C CA . GLN A 1 197 ? 5.110 11.905 9.695 1.00 57.38 197 GLN A CA 1
ATOM 1624 C C . GLN A 1 197 ? 3.692 11.292 9.792 1.00 57.38 197 GLN A C 1
ATOM 1626 O O . GLN A 1 197 ? 2.750 11.985 10.177 1.00 57.38 197 GLN A O 1
ATOM 1631 N N . GLY A 1 198 ? 3.545 9.987 9.525 1.00 53.44 198 GLY A N 1
ATOM 1632 C CA . GLY A 1 198 ? 2.287 9.225 9.602 1.00 53.44 198 GLY A CA 1
ATOM 1633 C C . GLY A 1 198 ? 1.978 8.551 10.951 1.00 53.44 198 GLY A C 1
ATOM 1634 O O . GLY A 1 198 ? 1.036 7.751 11.027 1.00 53.44 198 GLY A O 1
ATOM 1635 N N . ALA A 1 199 ? 2.770 8.823 11.994 1.00 57.59 199 ALA A N 1
ATOM 1636 C CA . ALA A 1 199 ? 2.641 8.189 13.303 1.00 57.59 199 ALA A CA 1
ATOM 1637 C C . ALA A 1 199 ? 1.654 8.893 14.254 1.00 57.59 199 ALA A C 1
ATOM 1639 O O . ALA A 1 199 ? 1.599 10.122 14.302 1.00 57.59 199 ALA A O 1
ATOM 1640 N N . SER A 1 200 ? 0.971 8.145 15.134 1.00 56.78 200 SER A N 1
ATOM 1641 C CA . SER A 1 200 ? 0.189 8.749 16.233 1.00 56.78 200 SER A CA 1
ATOM 1642 C C . SER A 1 200 ? 0.403 8.140 17.604 1.00 56.78 200 SER A C 1
ATOM 1644 O O . SER A 1 200 ? 0.440 6.922 17.709 1.00 56.78 200 SER A O 1
ATOM 1646 N N . CYS A 1 201 ? 0.370 9.027 18.612 1.00 42.72 201 CYS A N 1
ATOM 1647 C CA . CYS A 1 201 ? 0.255 8.802 20.060 1.00 42.72 201 CYS A CA 1
ATOM 1648 C C . CYS A 1 201 ? 1.260 7.823 20.709 1.00 42.72 201 CYS A C 1
ATOM 1650 O O . CYS A 1 201 ? 1.733 6.877 20.083 1.00 42.72 201 CYS A O 1
ATOM 1652 N N . PRO A 1 202 ? 1.604 8.032 21.992 1.00 42.78 202 PRO A N 1
ATOM 1653 C CA . PRO A 1 202 ? 2.424 7.099 22.748 1.00 42.78 202 PRO A CA 1
ATOM 1654 C C . PRO A 1 202 ? 1.549 5.913 23.168 1.00 42.78 202 PRO A C 1
ATOM 1656 O O . PRO A 1 202 ? 1.007 5.876 24.266 1.00 42.78 202 PRO A O 1
ATOM 1659 N N . THR A 1 203 ? 1.360 4.957 22.267 1.00 49.56 203 THR A N 1
ATOM 1660 C CA . THR A 1 203 ? 0.843 3.631 22.623 1.00 49.56 203 THR A CA 1
ATOM 1661 C C . THR A 1 203 ? 2.034 2.706 22.808 1.00 49.56 203 THR A C 1
ATOM 1663 O O . THR A 1 203 ? 2.916 2.669 21.951 1.00 49.56 203 THR A O 1
ATOM 1666 N N . VAL A 1 204 ? 2.065 1.962 23.915 1.00 52.19 204 VAL A N 1
ATOM 1667 C CA . VAL A 1 204 ? 3.072 0.926 24.193 1.00 52.19 204 VAL A CA 1
ATOM 1668 C C . VAL A 1 204 ? 2.754 -0.295 23.323 1.00 52.19 204 VAL A C 1
ATOM 1670 O O . VAL A 1 204 ? 2.267 -1.314 23.794 1.00 52.19 204 VAL A O 1
ATOM 1673 N N . GLY A 1 205 ? 2.920 -0.150 22.010 1.00 55.25 205 GLY A N 1
ATOM 1674 C CA . GLY A 1 205 ? 2.941 -1.283 21.092 1.00 55.25 205 GLY A CA 1
ATOM 1675 C C . GLY A 1 205 ? 4.290 -1.985 21.203 1.00 55.25 205 GLY A C 1
ATOM 1676 O O . GLY A 1 205 ? 5.313 -1.306 21.305 1.00 55.25 205 GLY A O 1
ATOM 1677 N N . ASN A 1 206 ? 4.309 -3.317 21.187 1.00 62.16 206 ASN A N 1
ATOM 1678 C CA . ASN A 1 206 ? 5.567 -4.055 21.149 1.00 62.16 206 ASN A CA 1
ATOM 1679 C C . ASN A 1 206 ? 6.223 -3.847 19.771 1.00 62.16 206 ASN A C 1
ATOM 1681 O O . ASN A 1 206 ? 5.726 -4.341 18.761 1.00 62.16 206 ASN A O 1
ATOM 1685 N N . SER A 1 207 ? 7.289 -3.045 19.743 1.00 65.25 207 SER A N 1
ATOM 1686 C CA . SER A 1 207 ? 8.057 -2.708 18.539 1.00 65.25 207 SER A CA 1
ATOM 1687 C C . SER A 1 207 ? 8.597 -3.965 17.854 1.00 65.25 207 SER A C 1
ATOM 1689 O O . SER A 1 207 ? 8.503 -4.100 16.634 1.00 65.25 207 SER A O 1
ATOM 1691 N N . ASP A 1 208 ? 9.051 -4.921 18.666 1.00 70.81 208 ASP A N 1
ATOM 1692 C CA . ASP A 1 208 ? 9.648 -6.174 18.212 1.00 70.81 208 ASP A CA 1
ATOM 1693 C C . ASP A 1 208 ? 8.612 -7.049 17.500 1.00 70.81 208 ASP A C 1
ATOM 1695 O O . ASP A 1 208 ? 8.905 -7.623 16.457 1.00 70.81 208 ASP A O 1
ATOM 1699 N N . LEU A 1 209 ? 7.363 -7.066 17.989 1.00 74.81 209 LEU A N 1
ATOM 1700 C CA . LEU A 1 209 ? 6.263 -7.805 17.357 1.00 74.81 209 LEU A CA 1
ATOM 1701 C C . LEU A 1 209 ? 5.968 -7.290 15.945 1.00 74.81 209 LEU A C 1
ATOM 1703 O O . LEU A 1 209 ? 5.721 -8.077 15.036 1.00 74.81 209 LEU A O 1
ATOM 1707 N N . LEU A 1 210 ? 5.965 -5.970 15.742 1.00 72.69 210 LEU A N 1
ATOM 1708 C CA . LEU A 1 210 ? 5.723 -5.409 14.414 1.00 72.69 210 LEU A CA 1
ATOM 1709 C C . LEU A 1 210 ? 6.849 -5.768 13.448 1.00 72.69 210 LEU A C 1
ATOM 1711 O O . LEU A 1 210 ? 6.570 -6.126 12.304 1.00 72.69 210 LEU A O 1
ATOM 1715 N N . LEU A 1 211 ? 8.099 -5.665 13.904 1.00 73.50 211 LEU A N 1
ATOM 1716 C CA . LEU A 1 211 ? 9.248 -6.008 13.081 1.00 73.50 211 LEU A CA 1
ATOM 1717 C C . LEU A 1 211 ? 9.260 -7.503 12.745 1.00 73.50 211 LEU A C 1
ATOM 1719 O O . LEU A 1 211 ? 9.512 -7.869 11.602 1.00 73.50 211 LEU A O 1
ATOM 1723 N N . GLU A 1 212 ? 8.913 -8.362 13.701 1.00 78.62 212 GLU A N 1
ATOM 1724 C CA . GLU A 1 212 ? 8.772 -9.801 13.488 1.00 78.62 212 GLU A CA 1
ATOM 1725 C C . GLU A 1 212 ? 7.669 -10.117 12.468 1.00 78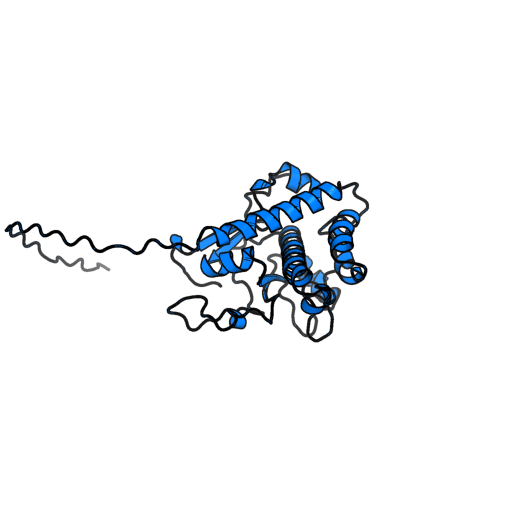.62 212 GLU A C 1
ATOM 1727 O O . GLU A 1 212 ? 7.903 -10.837 11.497 1.00 78.62 212 GLU A O 1
ATOM 1732 N N . VAL A 1 213 ? 6.476 -9.537 12.640 1.00 80.31 213 VAL A N 1
ATOM 1733 C CA . VAL A 1 213 ? 5.351 -9.670 11.700 1.00 80.31 213 VAL A CA 1
ATOM 1734 C C . VAL A 1 213 ? 5.771 -9.223 10.303 1.00 80.31 213 VAL A C 1
ATOM 1736 O O . VAL A 1 213 ? 5.553 -9.941 9.326 1.00 80.31 213 VAL A O 1
ATOM 1739 N N . ALA A 1 214 ? 6.434 -8.074 10.203 1.00 79.75 214 ALA A N 1
ATOM 1740 C CA . ALA A 1 214 ? 6.931 -7.554 8.944 1.00 79.75 214 ALA A CA 1
ATOM 1741 C C . ALA A 1 214 ? 7.973 -8.464 8.293 1.00 79.75 214 ALA A C 1
ATOM 1743 O O . ALA A 1 214 ? 7.844 -8.797 7.115 1.00 79.75 214 ALA A O 1
ATOM 1744 N N . ALA A 1 215 ? 8.981 -8.892 9.050 1.00 80.06 215 ALA A N 1
ATOM 1745 C CA . ALA A 1 215 ? 10.029 -9.780 8.572 1.00 80.06 215 ALA A CA 1
ATOM 1746 C C . ALA A 1 215 ? 9.441 -11.105 8.080 1.00 80.06 215 ALA A C 1
ATOM 1748 O O . ALA A 1 215 ? 9.820 -11.585 7.013 1.00 80.06 215 ALA A O 1
ATOM 1749 N N . ASN A 1 216 ? 8.467 -11.659 8.803 1.00 80.81 216 ASN A N 1
ATOM 1750 C CA . ASN A 1 216 ? 7.761 -12.874 8.411 1.00 80.81 216 ASN A CA 1
ATOM 1751 C C . ASN A 1 216 ? 6.931 -12.664 7.135 1.00 80.81 216 ASN A C 1
ATOM 1753 O O . ASN A 1 216 ? 6.977 -13.507 6.241 1.00 80.81 216 ASN A O 1
ATOM 1757 N N . GLN A 1 217 ? 6.231 -11.533 6.987 1.00 82.81 217 GLN A N 1
ATOM 1758 C CA . GLN A 1 217 ? 5.488 -11.219 5.758 1.00 82.81 217 GLN A CA 1
ATOM 1759 C C . GLN A 1 217 ? 6.420 -11.019 4.551 1.00 82.81 217 GLN A C 1
ATOM 1761 O O . GLN A 1 217 ? 6.086 -11.409 3.425 1.00 82.81 217 GLN A O 1
ATOM 1766 N N . VAL A 1 218 ? 7.605 -10.442 4.769 1.00 80.44 218 VAL A N 1
ATOM 1767 C CA . VAL A 1 218 ? 8.623 -10.312 3.724 1.00 80.44 218 VAL A CA 1
ATOM 1768 C C . VAL A 1 218 ? 9.177 -11.684 3.331 1.00 80.44 218 VAL A C 1
ATOM 1770 O O . VAL A 1 218 ? 9.102 -12.047 2.158 1.00 80.44 218 VAL A O 1
ATOM 1773 N N . LYS A 1 219 ? 9.635 -12.491 4.292 1.00 78.00 219 LYS A N 1
ATOM 1774 C CA . LYS A 1 219 ? 10.227 -13.817 4.043 1.00 78.00 219 LYS A CA 1
ATOM 1775 C C . LYS A 1 219 ? 9.252 -14.795 3.384 1.00 78.00 219 LYS A C 1
ATOM 1777 O O . LYS A 1 219 ? 9.580 -15.370 2.350 1.00 78.00 219 LYS A O 1
ATOM 1782 N N . ASN A 1 220 ? 8.041 -14.931 3.926 1.00 68.75 220 ASN A N 1
ATOM 1783 C CA . ASN A 1 220 ? 7.074 -15.942 3.479 1.00 68.75 220 ASN A CA 1
ATOM 1784 C C . ASN A 1 220 ? 6.570 -15.730 2.045 1.00 68.75 220 ASN A C 1
ATOM 1786 O O . ASN A 1 220 ? 6.098 -16.676 1.426 1.00 68.75 220 ASN A O 1
ATOM 1790 N N . ARG A 1 221 ? 6.634 -14.503 1.513 1.00 66.50 221 ARG A N 1
ATOM 1791 C CA . ARG A 1 221 ? 6.195 -14.208 0.138 1.00 66.50 221 ARG A CA 1
ATOM 1792 C C . ARG A 1 221 ? 7.326 -14.242 -0.889 1.00 66.50 221 ARG A C 1
ATOM 1794 O O . ARG A 1 221 ? 7.041 -14.346 -2.075 1.00 66.50 221 ARG A O 1
ATOM 1801 N N . SER A 1 222 ? 8.589 -14.199 -0.457 1.00 56.34 222 SER A N 1
ATOM 1802 C CA . SER A 1 222 ? 9.729 -14.415 -1.358 1.00 56.34 222 SER A CA 1
ATOM 1803 C C . SER A 1 222 ? 9.877 -15.895 -1.737 1.00 56.34 222 SER A C 1
ATOM 1805 O O . SER A 1 222 ? 10.157 -16.200 -2.889 1.00 56.34 222 SER A O 1
ATOM 1807 N N . SER A 1 223 ? 9.612 -16.821 -0.806 1.00 46.06 223 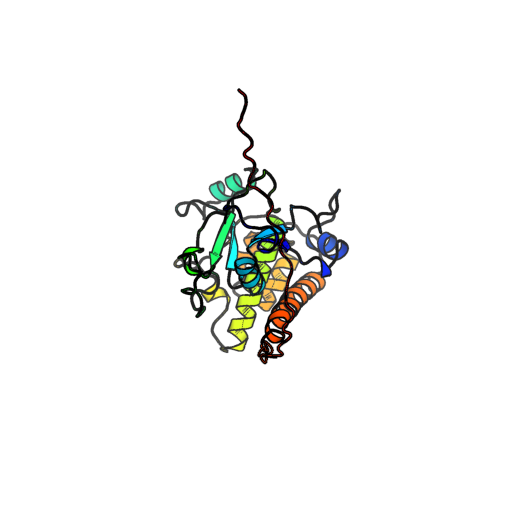SER A N 1
ATOM 1808 C CA . SER A 1 223 ? 9.774 -18.268 -1.030 1.00 46.06 223 SER A CA 1
ATOM 1809 C C . SER A 1 223 ? 8.749 -18.894 -1.988 1.00 46.06 223 SER A C 1
ATOM 1811 O O . SER A 1 223 ? 9.036 -19.925 -2.585 1.00 46.06 223 SER A O 1
ATOM 1813 N N . ILE A 1 224 ? 7.574 -18.280 -2.178 1.00 50.34 224 ILE A N 1
ATOM 1814 C CA . ILE A 1 224 ? 6.491 -18.805 -3.040 1.00 50.34 224 ILE A CA 1
ATOM 1815 C C . ILE A 1 224 ? 6.881 -18.813 -4.536 1.00 50.34 224 ILE A C 1
ATOM 1817 O O . ILE A 1 224 ? 6.281 -19.536 -5.335 1.00 50.34 224 ILE A O 1
ATOM 1821 N N . LEU A 1 225 ? 7.893 -18.037 -4.938 1.00 45.38 225 LEU A N 1
ATOM 1822 C CA . LEU A 1 225 ? 8.360 -17.997 -6.327 1.00 45.38 225 LEU A CA 1
ATOM 1823 C C . LEU A 1 225 ? 9.519 -18.946 -6.633 1.00 45.38 225 LEU A C 1
ATOM 1825 O O . LEU A 1 225 ? 9.580 -19.431 -7.761 1.00 45.38 225 LEU A O 1
ATOM 1829 N N . ASP A 1 226 ? 10.367 -19.276 -5.656 1.00 39.41 226 ASP A N 1
ATOM 1830 C CA . ASP A 1 226 ? 11.457 -20.242 -5.869 1.00 39.41 226 ASP A CA 1
ATOM 1831 C C . ASP A 1 226 ? 10.925 -21.662 -6.116 1.00 39.41 226 ASP A C 1
ATOM 1833 O O . ASP A 1 226 ? 11.589 -22.477 -6.743 1.00 39.41 226 ASP A O 1
ATOM 1837 N N . THR A 1 227 ? 9.695 -21.964 -5.688 1.00 35.62 227 THR A N 1
ATOM 1838 C CA . THR A 1 227 ? 9.073 -23.287 -5.883 1.00 35.62 227 THR A CA 1
ATOM 1839 C C . THR A 1 227 ? 8.343 -23.448 -7.223 1.00 35.62 227 THR A C 1
ATOM 1841 O O . THR A 1 227 ? 7.814 -24.518 -7.491 1.00 35.62 227 THR A O 1
ATOM 1844 N N . ASN A 1 228 ? 8.288 -22.413 -8.073 1.00 34.00 228 ASN A N 1
ATOM 1845 C CA . ASN A 1 228 ? 7.613 -22.472 -9.382 1.00 34.00 228 ASN A CA 1
ATOM 1846 C C . ASN A 1 228 ? 8.584 -22.485 -10.582 1.00 34.00 228 ASN A C 1
ATOM 1848 O O . ASN A 1 228 ? 8.148 -22.329 -11.723 1.00 34.00 228 ASN A O 1
ATOM 1852 N N . GLN A 1 229 ? 9.888 -22.681 -10.352 1.00 33.94 229 GLN A N 1
ATOM 1853 C CA . GLN A 1 229 ? 10.856 -23.006 -11.406 1.00 33.94 229 GLN A CA 1
ATOM 1854 C C . GLN A 1 229 ? 11.021 -24.523 -11.531 1.00 33.94 229 GLN A C 1
ATOM 1856 O O . GLN A 1 229 ? 12.061 -25.055 -11.189 1.00 33.94 229 GLN A O 1
ATOM 1861 N N . GLU A 1 230 ? 9.980 -25.211 -11.985 1.00 30.92 230 GLU A N 1
ATOM 1862 C CA . GLU A 1 230 ? 10.057 -26.515 -12.660 1.00 30.92 230 GLU A CA 1
ATOM 1863 C C . GLU A 1 230 ? 8.633 -26.831 -13.134 1.00 30.92 230 GLU A C 1
ATOM 1865 O O . GLU A 1 230 ? 7.817 -27.420 -12.428 1.00 30.92 230 GLU A O 1
ATOM 1870 N N . ALA A 1 231 ? 8.286 -26.329 -14.320 1.00 30.16 231 ALA A N 1
ATOM 1871 C CA . ALA A 1 231 ? 7.149 -26.875 -15.046 1.00 30.16 231 ALA A CA 1
ATOM 1872 C C . ALA A 1 231 ? 7.571 -28.272 -15.536 1.00 30.16 231 ALA A C 1
ATOM 1874 O O . ALA A 1 231 ? 8.616 -28.356 -16.186 1.00 30.16 231 ALA A O 1
ATOM 1875 N N . PRO A 1 232 ? 6.831 -29.354 -15.236 1.00 32.44 232 PRO A N 1
ATOM 1876 C CA . PRO A 1 232 ? 7.094 -30.629 -15.879 1.00 32.44 232 PRO A CA 1
ATOM 1877 C C . PRO A 1 232 ? 6.767 -30.478 -17.366 1.00 32.44 232 PRO A C 1
ATOM 1879 O O . PRO A 1 232 ? 5.704 -29.978 -17.736 1.00 32.44 232 PRO A O 1
ATOM 1882 N N . GLU A 1 233 ? 7.721 -30.850 -18.211 1.00 33.03 233 GLU A N 1
ATOM 1883 C CA . GLU A 1 233 ? 7.493 -31.036 -19.636 1.00 33.03 233 GLU A CA 1
ATOM 1884 C C . GLU A 1 233 ? 6.453 -32.153 -19.788 1.00 33.03 233 GLU A C 1
ATOM 1886 O O . GLU A 1 233 ? 6.697 -33.294 -19.396 1.00 33.03 233 GLU A O 1
ATOM 1891 N N . ASP A 1 234 ? 5.268 -31.808 -20.295 1.00 33.47 234 ASP A N 1
ATOM 1892 C CA . ASP A 1 234 ? 4.242 -32.780 -20.659 1.00 33.47 234 ASP A CA 1
ATOM 1893 C C . ASP A 1 234 ? 4.785 -33.654 -21.803 1.00 33.47 234 ASP A C 1
ATOM 1895 O O . ASP A 1 234 ? 4.738 -33.282 -22.982 1.00 33.47 234 ASP A O 1
ATOM 1899 N N . GLU A 1 235 ? 5.335 -34.820 -21.455 1.00 38.16 235 GLU A N 1
ATOM 1900 C CA . GLU A 1 235 ? 5.595 -35.890 -22.409 1.00 38.16 235 GLU A CA 1
ATOM 1901 C C . GLU A 1 235 ? 4.257 -36.357 -22.999 1.00 38.16 235 GLU A C 1
ATOM 1903 O O . GLU A 1 235 ? 3.363 -36.845 -22.308 1.00 38.16 235 GLU A O 1
ATOM 1908 N N . GLN A 1 236 ? 4.132 -36.178 -24.313 1.00 39.56 236 GLN A N 1
ATOM 1909 C CA . GLN A 1 236 ? 3.037 -36.684 -25.128 1.00 39.56 236 GLN A CA 1
ATOM 1910 C C . GLN A 1 236 ? 2.928 -38.208 -24.982 1.00 39.56 236 GLN A C 1
ATOM 1912 O O . GLN A 1 236 ? 3.729 -38.941 -25.562 1.00 39.56 236 GLN A O 1
ATOM 1917 N N . SER A 1 237 ? 1.893 -38.700 -24.300 1.00 34.06 237 SER A N 1
ATOM 1918 C CA . SER A 1 237 ? 1.406 -40.057 -24.533 1.00 34.06 237 SER A CA 1
ATOM 1919 C C . SER A 1 237 ? 0.427 -40.029 -25.705 1.00 34.06 237 SER A C 1
ATOM 1921 O O . SER A 1 237 ? -0.700 -39.540 -25.630 1.00 34.06 237 SER A O 1
ATOM 1923 N N . THR A 1 238 ? 0.912 -40.518 -26.841 1.00 35.53 238 THR A N 1
ATOM 1924 C CA . THR A 1 238 ? 0.067 -40.966 -27.943 1.00 35.53 238 THR A CA 1
ATOM 1925 C C . THR A 1 238 ? -0.271 -42.413 -27.650 1.00 35.53 238 THR A C 1
ATOM 1927 O O . THR A 1 238 ? 0.613 -43.249 -27.741 1.00 35.53 238 THR A O 1
ATOM 1930 N N . ASP A 1 239 ? -1.519 -42.700 -27.289 1.00 36.62 239 ASP A N 1
ATOM 1931 C CA . ASP A 1 239 ? -2.061 -44.045 -27.453 1.00 36.62 239 ASP A CA 1
ATOM 1932 C C . ASP A 1 239 ? -3.494 -43.962 -27.987 1.00 36.62 239 ASP A C 1
ATOM 1934 O O . ASP A 1 239 ? -4.429 -43.461 -27.363 1.00 36.62 239 ASP A O 1
ATOM 1938 N N . ASP A 1 240 ? -3.542 -44.401 -29.236 1.00 39.81 240 ASP A N 1
ATOM 1939 C CA . ASP A 1 240 ? -4.625 -44.860 -30.085 1.00 39.81 240 ASP A CA 1
ATOM 1940 C C . ASP A 1 240 ? -5.682 -45.690 -29.335 1.00 39.81 240 ASP A C 1
ATOM 1942 O O . ASP A 1 240 ? -5.360 -46.710 -28.727 1.00 39.81 240 ASP A O 1
ATOM 1946 N N . ASP A 1 241 ? -6.954 -45.299 -29.437 1.00 37.59 241 ASP A N 1
ATOM 1947 C CA . ASP A 1 241 ? -8.044 -46.269 -29.333 1.00 37.59 241 ASP A CA 1
ATOM 1948 C C . ASP A 1 241 ? -9.157 -45.907 -30.319 1.00 37.59 241 ASP A C 1
ATOM 1950 O O . ASP A 1 241 ? -9.965 -44.992 -30.124 1.00 37.59 241 ASP A O 1
ATOM 1954 N N . GLY A 1 242 ? -9.146 -46.616 -31.445 1.00 39.94 242 GLY A N 1
ATOM 1955 C CA . GLY A 1 242 ? -10.232 -46.618 -32.399 1.00 39.94 242 GLY A CA 1
ATOM 1956 C C . GLY A 1 242 ? -11.421 -47.397 -31.850 1.00 39.94 242 GLY A C 1
ATOM 1957 O O . GLY A 1 242 ? -11.338 -48.602 -31.630 1.00 39.94 242 GLY A O 1
ATOM 1958 N N . SER A 1 243 ? -12.579 -46.746 -31.761 1.00 37.34 243 SER A N 1
ATOM 1959 C CA . SER A 1 243 ? -13.847 -47.467 -31.778 1.00 37.34 243 SER A CA 1
ATOM 1960 C C . SER A 1 243 ? -14.900 -46.725 -32.590 1.00 37.34 243 SER A C 1
ATOM 1962 O O . SER A 1 243 ? -15.181 -45.544 -32.393 1.00 37.34 243 SER A O 1
ATOM 1964 N N . ASN A 1 244 ? -15.422 -47.468 -33.561 1.00 34.34 244 ASN A N 1
ATOM 1965 C CA . ASN A 1 244 ? -16.482 -47.127 -34.493 1.00 34.34 244 ASN A CA 1
ATOM 1966 C C . ASN A 1 244 ? -17.797 -46.774 -33.792 1.00 34.34 244 ASN A C 1
ATOM 1968 O O . ASN A 1 244 ? -18.166 -47.433 -32.828 1.00 34.34 244 ASN A O 1
ATOM 1972 N N . GLY A 1 245 ? -18.544 -45.878 -34.444 1.00 33.44 245 GLY A N 1
ATOM 1973 C CA . GLY A 1 245 ? -19.999 -45.955 -34.594 1.00 33.44 245 GLY A CA 1
ATOM 1974 C C . GLY A 1 245 ? -20.829 -45.745 -33.332 1.00 33.44 245 GLY A C 1
ATOM 1975 O O . GLY A 1 245 ? -20.950 -46.634 -32.505 1.00 33.44 245 GLY A O 1
ATOM 1976 N N . ASP A 1 246 ? -21.515 -44.608 -33.245 1.00 35.50 246 ASP A N 1
ATOM 1977 C CA . ASP A 1 246 ? -22.927 -44.631 -33.618 1.00 35.50 246 ASP A CA 1
ATOM 1978 C C . ASP A 1 246 ? -23.516 -43.221 -33.747 1.00 35.50 246 ASP A C 1
ATOM 1980 O O . ASP A 1 246 ? -23.188 -42.270 -33.039 1.00 35.50 246 ASP A O 1
ATOM 1984 N N . ASP A 1 247 ? -24.363 -43.148 -34.760 1.00 41.72 247 ASP A N 1
ATOM 1985 C CA . ASP A 1 247 ? -25.181 -42.064 -35.268 1.00 41.72 247 ASP A CA 1
ATOM 1986 C C . ASP A 1 247 ? -26.193 -41.561 -34.229 1.00 41.72 247 ASP A C 1
ATOM 1988 O O . ASP A 1 247 ? -27.048 -42.326 -33.792 1.00 41.72 247 ASP A O 1
ATOM 1992 N N . LEU A 1 248 ? -26.137 -40.272 -33.874 1.00 38.41 248 LEU A N 1
ATOM 1993 C CA . LEU A 1 248 ? -27.275 -39.552 -33.296 1.00 38.41 248 LEU A CA 1
ATOM 1994 C C . LEU A 1 248 ? -27.289 -38.098 -33.779 1.00 38.41 248 LEU A C 1
ATOM 1996 O O . LEU A 1 248 ? -26.736 -37.186 -33.163 1.00 38.41 248 LEU A O 1
ATOM 2000 N N . SER A 1 249 ? -27.996 -37.886 -34.886 1.00 40.75 249 SER A N 1
ATOM 2001 C CA . SER A 1 249 ? -28.596 -36.602 -35.235 1.00 40.75 249 SER A CA 1
ATOM 2002 C C . SER A 1 249 ? -29.485 -36.091 -34.092 1.00 40.75 249 SER A C 1
ATOM 2004 O O . SER A 1 249 ? -30.407 -36.799 -33.680 1.00 40.75 249 SER A O 1
ATOM 2006 N N . PHE A 1 250 ? -29.297 -34.850 -33.635 1.00 35.41 250 PHE A N 1
ATOM 2007 C CA . PHE A 1 250 ? -30.388 -34.125 -32.984 1.00 35.41 250 PHE A CA 1
ATOM 2008 C C . PHE A 1 250 ? -30.370 -32.634 -33.316 1.00 35.41 250 PHE A C 1
ATOM 2010 O O . PHE A 1 250 ? -29.335 -31.970 -33.323 1.00 35.41 250 PHE A O 1
ATOM 2017 N N . GLU A 1 251 ? -31.562 -32.167 -33.665 1.00 35.03 251 GLU A N 1
ATOM 2018 C CA . GLU A 1 251 ? -31.871 -30.935 -34.368 1.00 35.03 251 GLU A CA 1
ATOM 2019 C C . GLU A 1 251 ? -31.707 -29.671 -33.523 1.00 35.03 251 GLU A C 1
ATOM 2021 O O . GLU A 1 251 ? -32.010 -29.614 -32.331 1.00 35.03 251 GLU A O 1
ATOM 2026 N N . TYR A 1 252 ? -31.310 -28.610 -34.219 1.00 33.25 252 TYR A N 1
ATOM 2027 C CA . TYR A 1 252 ? -31.353 -27.230 -33.766 1.00 33.25 252 TYR A CA 1
ATOM 2028 C C . TYR A 1 252 ? -32.811 -26.746 -33.750 1.00 33.25 252 TYR A C 1
ATOM 2030 O O . TYR A 1 252 ? -33.419 -26.590 -34.807 1.00 33.25 252 TYR A O 1
ATOM 2038 N N . SER A 1 253 ? -33.380 -26.483 -32.571 1.00 36.84 253 SER A N 1
ATOM 2039 C CA . SER A 1 253 ? -34.669 -25.790 -32.450 1.00 36.84 253 SER A CA 1
ATOM 2040 C C . SER A 1 253 ? -34.522 -24.470 -31.703 1.00 36.84 253 SER A C 1
ATOM 2042 O O . SER A 1 253 ? -34.343 -24.403 -30.489 1.00 36.84 253 SER A O 1
ATOM 2044 N N . SER A 1 254 ? -34.590 -23.431 -32.531 1.00 33.56 254 SER A N 1
ATOM 2045 C CA . SER A 1 254 ? -34.932 -22.037 -32.275 1.00 33.56 254 SER A CA 1
ATOM 2046 C C . SER A 1 254 ? -35.924 -21.827 -31.124 1.00 33.56 254 SER A C 1
ATOM 2048 O O . SER A 1 254 ? -37.010 -22.402 -31.118 1.00 33.56 254 SER A O 1
ATOM 2050 N N . TRP A 1 255 ? -35.589 -20.907 -30.217 1.00 38.91 255 TRP A N 1
ATOM 2051 C CA . TRP A 1 255 ? -36.586 -20.179 -29.438 1.00 38.91 255 TRP A CA 1
ATOM 2052 C C . TRP A 1 255 ? -36.674 -18.756 -29.981 1.00 38.91 255 TRP A C 1
ATOM 2054 O O . TRP A 1 255 ? -35.737 -17.970 -29.868 1.00 38.91 255 TRP A O 1
ATOM 2064 N N . VAL A 1 256 ? -37.808 -18.474 -30.620 1.00 39.41 256 VAL A N 1
ATOM 2065 C CA . VAL A 1 256 ? -38.268 -17.140 -31.006 1.00 39.41 256 VAL A CA 1
ATOM 2066 C C . VAL A 1 256 ? -38.895 -16.475 -29.782 1.00 39.41 256 VAL A C 1
ATOM 2068 O O . VAL A 1 256 ? -39.747 -17.064 -29.113 1.00 39.41 256 VAL A O 1
ATOM 2071 N N . GLU A 1 257 ? -38.461 -15.246 -29.522 1.00 38.91 257 GLU A N 1
ATOM 2072 C CA . GLU A 1 257 ? -39.033 -14.303 -28.565 1.00 38.91 257 GLU A CA 1
ATOM 2073 C C . GLU A 1 257 ? -40.505 -13.994 -28.881 1.00 38.91 257 GLU A C 1
ATOM 2075 O O . GLU A 1 257 ? -40.887 -13.755 -30.028 1.00 38.91 257 GLU A O 1
ATOM 2080 N N . LYS A 1 258 ? -41.325 -13.942 -27.830 1.00 40.19 258 LYS A N 1
ATOM 2081 C CA . LYS A 1 258 ? -42.522 -13.102 -27.775 1.00 40.19 258 LYS A CA 1
ATOM 2082 C C . LYS A 1 258 ? -42.220 -11.977 -26.793 1.00 40.19 258 LYS A C 1
ATOM 2084 O O . LYS A 1 258 ? -42.057 -12.260 -25.609 1.00 40.19 258 LYS A O 1
ATOM 2089 N N . ASP A 1 259 ? -42.043 -10.765 -27.302 1.00 42.97 259 ASP A N 1
ATOM 2090 C CA . ASP A 1 259 ? -43.018 -9.668 -27.178 1.00 42.97 259 ASP A CA 1
ATOM 2091 C C . ASP A 1 259 ? -42.595 -8.469 -28.044 1.00 42.97 259 ASP A C 1
ATOM 2093 O O . ASP A 1 259 ? -41.405 -8.083 -28.006 1.00 42.97 259 ASP A O 1
#